Protein AF-A0A3N5MZA4-F1 (afdb_monomer_lite)

Foldseek 3Di:
DVVVVVVVVVVVVVVVVVVPPDPLLPWDKDKDKPPLQDDAFWKKKKKKAKDAQAKKKKFWFQLQPFACDAQRAAWFWDPDDPQKAFADLVDDHPSQCDQDRPNPNDGVVNGHHPQDPVGRRSRGITIGTHHRRRIDMIMTHGHSRHHNDMIMMMMGGPVCRDPMPIDIDMGIDDPPDPDPVVVPPDDDPPPDDDDDDDDD

pLDDT: mean 77.55, std 19.14, range [36.84, 98.25]

Radius of gyration: 26.1 Å; chains: 1; bounding box: 127×41×38 Å

Structure (mmCIF, N/CA/C/O backbone):
data_AF-A0A3N5MZA4-F1
#
_entry.id   AF-A0A3N5MZA4-F1
#
loop_
_atom_site.group_PDB
_atom_site.id
_atom_site.type_symbol
_atom_site.label_atom_id
_atom_site.label_alt_id
_atom_site.label_comp_id
_atom_site.label_asym_id
_atom_site.label_entity_id
_atom_site.label_seq_id
_atom_site.pdbx_PDB_ins_code
_atom_site.Cartn_x
_atom_site.Cartn_y
_atom_site.Cartn_z
_atom_site.occupancy
_atom_site.B_iso_or_equiv
_atom_site.auth_seq_id
_atom_site.auth_comp_id
_atom_site.auth_asym_id
_atom_site.auth_atom_id
_atom_site.pdbx_PDB_model_num
ATOM 1 N N . MET A 1 1 ? -59.920 5.494 -15.890 1.00 53.19 1 MET A N 1
ATOM 2 C CA . MET A 1 1 ? -59.204 4.624 -14.921 1.00 53.19 1 MET A CA 1
ATOM 3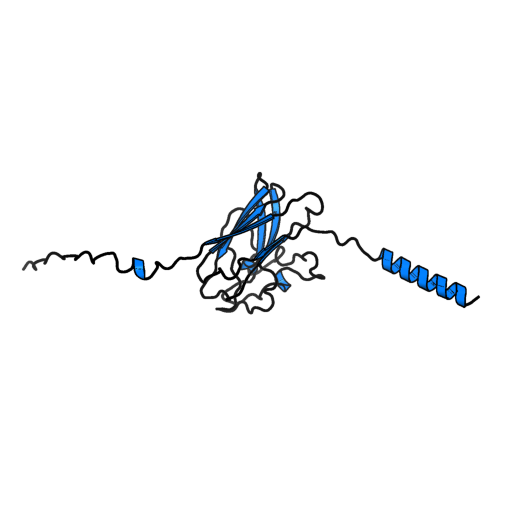 C C . MET A 1 1 ? -57.737 4.325 -15.271 1.00 53.19 1 MET A C 1
ATOM 5 O O . MET A 1 1 ? -56.941 4.270 -14.347 1.00 53.19 1 MET A O 1
ATOM 9 N N . LYS A 1 2 ? -57.322 4.200 -16.548 1.00 56.28 2 LYS A N 1
ATOM 10 C CA . LYS A 1 2 ? -55.927 3.837 -16.918 1.00 56.28 2 LYS A CA 1
ATOM 11 C C . LYS A 1 2 ? -54.830 4.854 -16.528 1.00 56.28 2 LYS A C 1
ATOM 13 O O . LYS A 1 2 ? -53.769 4.446 -16.075 1.00 56.28 2 LYS A O 1
ATOM 18 N N . LYS A 1 3 ? -55.080 6.169 -16.630 1.00 54.97 3 LYS A N 1
ATOM 19 C CA . LYS A 1 3 ? -54.061 7.207 -16.334 1.00 54.97 3 LYS A CA 1
ATOM 20 C C . LYS A 1 3 ? -53.669 7.312 -14.852 1.00 54.97 3 LYS A C 1
ATOM 22 O O . LYS A 1 3 ? -52.540 7.677 -14.556 1.00 54.97 3 LYS A O 1
ATOM 27 N N . ILE A 1 4 ? -54.585 7.008 -13.930 1.00 65.00 4 ILE A N 1
ATOM 28 C CA . ILE A 1 4 ? -54.321 7.069 -12.479 1.00 65.00 4 ILE A CA 1
ATOM 29 C C . ILE A 1 4 ? -53.506 5.847 -12.035 1.00 65.00 4 ILE A C 1
ATOM 31 O O . ILE A 1 4 ? -52.556 5.990 -11.276 1.00 65.00 4 ILE A O 1
ATOM 35 N N . GLN A 1 5 ? -53.815 4.671 -12.590 1.00 63.78 5 GLN A N 1
ATOM 36 C CA . GLN A 1 5 ? -53.072 3.432 -12.343 1.00 63.78 5 GLN A CA 1
ATOM 37 C C . GLN A 1 5 ? -51.622 3.519 -12.848 1.00 63.78 5 GLN A C 1
ATOM 39 O O . GLN A 1 5 ? -50.702 3.135 -12.137 1.00 63.78 5 GLN A O 1
ATOM 44 N N . GLN A 1 6 ? -51.391 4.124 -14.019 1.00 61.19 6 GLN A N 1
ATOM 45 C CA . GLN A 1 6 ? -50.039 4.308 -14.565 1.00 61.19 6 GLN A CA 1
ATOM 46 C C . GLN A 1 6 ? -49.179 5.263 -13.720 1.00 61.19 6 GLN A C 1
ATOM 48 O O . GLN A 1 6 ? -48.000 4.998 -13.507 1.00 61.19 6 GLN A O 1
ATOM 53 N N . LYS A 1 7 ? -49.766 6.343 -13.184 1.00 65.38 7 LYS A N 1
ATOM 54 C CA . LYS A 1 7 ? -49.064 7.250 -12.261 1.00 65.38 7 LYS A CA 1
ATOM 55 C C . LYS A 1 7 ? -48.690 6.554 -10.952 1.00 65.38 7 LYS A C 1
ATOM 57 O O . LYS A 1 7 ? -47.597 6.779 -10.450 1.00 65.38 7 LYS A O 1
ATOM 62 N N . PHE A 1 8 ? -49.566 5.690 -10.440 1.00 69.62 8 PHE A N 1
ATOM 63 C CA . PHE A 1 8 ? -49.298 4.912 -9.230 1.00 69.62 8 PHE A CA 1
ATOM 64 C C . PHE A 1 8 ? -48.156 3.909 -9.435 1.00 69.62 8 PHE A C 1
ATOM 66 O O . PHE A 1 8 ? -47.268 3.820 -8.598 1.00 69.62 8 PHE A O 1
ATOM 73 N N . ILE A 1 9 ? -48.130 3.218 -10.578 1.00 71.19 9 ILE A N 1
ATOM 74 C CA . ILE A 1 9 ? -47.065 2.259 -10.912 1.00 71.19 9 ILE A CA 1
ATOM 75 C C . ILE A 1 9 ? -45.711 2.967 -11.055 1.00 71.19 9 ILE A C 1
ATOM 77 O O . ILE A 1 9 ? -44.721 2.496 -10.505 1.00 71.19 9 ILE A O 1
ATOM 81 N N . VAL A 1 10 ? -45.660 4.123 -11.726 1.00 69.56 10 VAL A N 1
ATOM 82 C CA . VAL A 1 10 ? -44.416 4.905 -11.853 1.00 69.56 10 VAL A CA 1
ATOM 83 C C . VAL A 1 10 ? -43.934 5.410 -10.491 1.00 69.56 10 VAL A C 1
ATOM 85 O O . VAL A 1 10 ? -42.741 5.344 -10.214 1.00 69.56 10 VAL A O 1
ATOM 88 N N . LEU A 1 11 ? -44.842 5.856 -9.616 1.00 69.12 11 LEU A N 1
ATOM 89 C CA . LEU A 1 11 ? -44.486 6.317 -8.271 1.00 69.12 11 LEU A CA 1
ATOM 90 C C . LEU A 1 11 ? -43.946 5.174 -7.394 1.00 69.12 11 LEU A C 1
ATOM 92 O O . LEU A 1 11 ? -42.984 5.370 -6.660 1.00 69.12 11 LEU A O 1
ATOM 96 N N . VAL A 1 12 ? -44.530 3.976 -7.501 1.00 70.75 12 VAL A N 1
ATOM 97 C CA . VAL A 1 12 ? -44.083 2.779 -6.770 1.00 70.75 12 VAL A CA 1
ATOM 98 C C . VAL A 1 12 ? -42.721 2.296 -7.275 1.00 70.75 12 VAL A C 1
ATOM 100 O O . VAL A 1 12 ? -41.866 1.975 -6.458 1.00 70.75 12 VAL A O 1
ATOM 103 N N . ILE A 1 13 ? -42.474 2.312 -8.590 1.00 64.88 13 ILE A N 1
ATOM 104 C CA . ILE A 1 13 ? -41.159 1.975 -9.162 1.00 64.88 13 ILE A CA 1
ATOM 105 C C . ILE A 1 13 ? -40.100 3.000 -8.736 1.00 64.88 13 ILE A C 1
ATOM 107 O O . ILE A 1 13 ? -38.998 2.607 -8.367 1.00 64.88 13 ILE A O 1
ATOM 111 N N . LEU A 1 14 ? -40.431 4.295 -8.726 1.00 55.72 14 LEU A N 1
ATOM 112 C CA . LEU A 1 14 ? -39.513 5.349 -8.286 1.00 55.72 14 LEU A CA 1
ATOM 113 C C . LEU A 1 14 ? -39.199 5.241 -6.784 1.00 55.72 14 LEU A C 1
ATOM 115 O O . LEU A 1 14 ? -38.051 5.401 -6.383 1.00 55.72 14 LEU A O 1
ATOM 119 N N . ALA A 1 15 ? -40.198 4.911 -5.959 1.00 57.53 15 ALA A N 1
ATOM 120 C CA . ALA A 1 15 ? -40.012 4.672 -4.530 1.00 57.53 15 ALA A CA 1
ATOM 121 C C . ALA A 1 15 ? -39.173 3.411 -4.256 1.00 57.53 15 ALA A C 1
ATOM 123 O O . ALA A 1 15 ? -38.296 3.443 -3.399 1.00 57.53 15 ALA A O 1
ATOM 124 N N . LEU A 1 16 ? -39.379 2.328 -5.014 1.00 56.03 16 LEU A N 1
ATOM 125 C CA . LEU A 1 16 ? -38.547 1.118 -4.952 1.00 56.03 16 LEU A CA 1
ATOM 126 C C . LEU A 1 16 ? -37.105 1.377 -5.410 1.00 56.03 16 LEU A C 1
ATOM 128 O O . LEU A 1 16 ? -36.182 0.818 -4.826 1.00 56.03 16 LEU A O 1
ATOM 132 N N . PHE A 1 17 ? -36.896 2.259 -6.391 1.00 53.06 17 PHE A N 1
ATOM 133 C CA . PHE A 1 17 ? -35.558 2.699 -6.797 1.00 53.06 17 PHE A CA 1
ATOM 134 C C . PHE A 1 17 ? -34.866 3.538 -5.712 1.00 53.06 17 PHE A C 1
ATOM 136 O O . PHE A 1 17 ? -33.670 3.371 -5.496 1.00 53.06 17 PHE A O 1
ATOM 143 N N . LEU A 1 18 ? -35.603 4.391 -4.986 1.00 48.09 18 LEU A N 1
ATOM 144 C CA . LEU A 1 18 ? -35.056 5.132 -3.839 1.00 48.09 18 LEU A CA 1
ATOM 145 C C . LEU A 1 18 ? -34.761 4.234 -2.624 1.00 48.09 18 LEU A C 1
ATOM 147 O O . LEU A 1 18 ? -33.845 4.534 -1.866 1.00 48.09 18 LEU A O 1
ATOM 151 N N . LEU A 1 19 ? -35.496 3.133 -2.442 1.00 47.06 19 LEU A N 1
ATOM 152 C CA . LEU A 1 19 ? -35.258 2.144 -1.378 1.00 47.06 19 LEU A CA 1
ATOM 153 C C . LEU A 1 19 ? -34.129 1.146 -1.702 1.00 47.06 19 LEU A C 1
ATOM 155 O O . LEU A 1 19 ? -33.659 0.458 -0.800 1.00 47.06 19 LEU A O 1
ATOM 159 N N . ALA A 1 20 ? -33.672 1.083 -2.957 1.00 43.91 20 ALA A N 1
ATOM 160 C CA . ALA A 1 20 ? -32.508 0.300 -3.383 1.00 43.91 20 ALA A CA 1
ATOM 161 C C . ALA A 1 20 ? -31.185 1.087 -3.319 1.00 43.91 20 ALA A C 1
ATOM 163 O O . ALA A 1 20 ? -30.138 0.553 -3.687 1.00 43.91 20 ALA A O 1
ATOM 164 N N . ALA A 1 21 ? -31.205 2.332 -2.828 1.00 43.00 21 ALA A N 1
ATOM 165 C CA . ALA A 1 21 ? -30.000 3.004 -2.364 1.00 43.00 21 ALA A CA 1
ATOM 166 C C . ALA A 1 21 ? -29.556 2.321 -1.066 1.00 43.00 21 ALA A C 1
ATOM 168 O O . ALA A 1 21 ? -29.874 2.754 0.041 1.00 43.00 21 ALA A O 1
ATOM 169 N N . MET A 1 22 ? -28.875 1.186 -1.220 1.00 40.28 22 MET A N 1
ATOM 170 C CA . MET A 1 22 ? -28.143 0.560 -0.130 1.00 40.28 22 MET A CA 1
ATOM 171 C C . MET A 1 22 ? -27.255 1.639 0.495 1.00 40.28 22 MET A C 1
ATOM 173 O O . MET A 1 22 ? -26.673 2.431 -0.256 1.00 40.28 22 MET A O 1
ATOM 177 N N . PRO A 1 23 ? -27.156 1.729 1.831 1.00 36.84 23 PRO A N 1
ATOM 178 C CA . PRO A 1 23 ? -26.156 2.593 2.422 1.00 36.84 23 PRO A CA 1
ATOM 179 C C . PRO A 1 23 ? -24.804 2.118 1.886 1.00 36.84 23 PRO A C 1
ATOM 181 O O . PRO A 1 23 ? -24.367 1.009 2.187 1.00 36.84 23 PRO A O 1
ATOM 184 N N . VAL A 1 24 ? -24.166 2.931 1.041 1.00 39.12 24 VAL A N 1
ATOM 185 C CA . VAL A 1 24 ? -22.733 2.817 0.788 1.00 39.12 24 VAL A CA 1
ATOM 186 C C . VAL A 1 24 ? -22.111 3.080 2.147 1.00 39.12 24 VAL A C 1
ATOM 188 O O . VAL A 1 24 ? -22.053 4.224 2.596 1.00 39.12 24 VAL A O 1
ATOM 191 N N . SER A 1 25 ? -21.769 2.015 2.869 1.00 38.06 25 SER A N 1
ATOM 192 C CA . SER A 1 25 ? -21.001 2.136 4.097 1.00 38.06 25 SER A CA 1
ATOM 193 C C . SER A 1 25 ? -19.738 2.911 3.745 1.00 38.06 25 SER A C 1
ATOM 195 O O . SER A 1 25 ? -18.930 2.467 2.931 1.00 38.06 25 SER A O 1
ATOM 197 N N . ALA A 1 26 ? -19.595 4.110 4.298 1.00 39.94 26 ALA A N 1
ATOM 198 C CA . ALA A 1 26 ? -18.411 4.922 4.102 1.00 39.94 26 ALA A CA 1
ATOM 199 C C . ALA A 1 26 ? -17.270 4.316 4.933 1.00 39.94 26 ALA A C 1
ATOM 201 O O . ALA A 1 26 ? -16.997 4.753 6.044 1.00 39.94 26 ALA A O 1
ATOM 202 N N . VAL A 1 27 ? -16.606 3.276 4.422 1.00 42.09 27 VAL A N 1
ATOM 203 C CA . VAL A 1 27 ? -15.255 2.929 4.879 1.00 42.09 27 VAL A CA 1
ATOM 204 C C . VAL A 1 27 ? -14.393 4.163 4.666 1.00 42.09 27 VAL A C 1
ATOM 206 O O . VAL A 1 27 ? -14.414 4.759 3.585 1.00 42.09 27 VAL A O 1
ATOM 209 N N . LYS A 1 28 ? -13.665 4.569 5.706 1.00 53.75 28 LYS A N 1
ATOM 210 C CA . LYS A 1 28 ? -12.724 5.675 5.592 1.00 53.75 28 LYS A CA 1
ATOM 211 C C . LYS A 1 28 ? -11.531 5.226 4.764 1.00 53.75 28 LYS A C 1
ATOM 213 O O . LYS A 1 28 ? -10.781 4.341 5.167 1.00 53.75 28 LYS A O 1
ATOM 218 N N . THR A 1 29 ? -11.398 5.875 3.617 1.00 58.53 29 THR A N 1
ATOM 219 C CA . THR A 1 29 ? -10.267 5.771 2.706 1.00 58.53 29 THR A CA 1
ATOM 220 C C . THR A 1 29 ? -9.413 7.022 2.874 1.00 58.53 29 THR A C 1
ATOM 222 O O . THR A 1 29 ? -9.939 8.137 2.871 1.00 58.53 29 THR A O 1
ATOM 225 N N . ALA A 1 30 ? -8.103 6.852 3.005 1.00 62.09 30 ALA A N 1
ATOM 226 C CA . ALA A 1 30 ? -7.147 7.948 2.907 1.00 62.09 30 ALA A CA 1
ATOM 227 C C . ALA A 1 30 ? -6.174 7.659 1.764 1.00 62.09 30 ALA A C 1
ATOM 229 O O . ALA A 1 30 ? -5.653 6.549 1.659 1.00 62.09 30 ALA A O 1
ATOM 230 N N . GLU A 1 31 ? -5.953 8.661 0.915 1.00 63.25 31 GLU A N 1
ATOM 231 C CA . GLU A 1 31 ? -5.029 8.598 -0.213 1.00 63.25 31 GLU A CA 1
ATOM 232 C C . GLU A 1 31 ? -4.083 9.799 -0.166 1.00 63.25 31 GLU A C 1
ATOM 234 O O . GLU A 1 31 ? -4.526 10.947 -0.093 1.00 63.25 31 GLU A O 1
ATOM 239 N N . GLN A 1 32 ? -2.774 9.547 -0.218 1.00 59.84 32 GLN A N 1
ATOM 240 C CA . GLN A 1 32 ? -1.766 10.604 -0.330 1.00 59.84 32 GLN A CA 1
ATOM 241 C C . GLN A 1 32 ? -0.764 10.280 -1.430 1.00 59.84 32 GLN A C 1
ATOM 243 O O . GLN A 1 32 ? -0.260 9.163 -1.499 1.00 59.84 32 GLN A O 1
ATOM 248 N N . SER A 1 33 ? -0.458 11.276 -2.265 1.00 60.03 33 SER A N 1
ATOM 249 C CA . SER A 1 33 ? 0.527 11.171 -3.343 1.00 60.03 33 SER A CA 1
ATOM 250 C C . SER A 1 33 ? 1.942 11.509 -2.873 1.00 60.03 33 SER A C 1
ATOM 252 O O . SER A 1 33 ? 2.151 12.475 -2.142 1.00 60.03 33 SER A O 1
ATOM 254 N N . ALA A 1 34 ? 2.925 10.756 -3.360 1.00 57.16 34 ALA A N 1
ATOM 255 C CA . ALA A 1 34 ? 4.350 11.018 -3.173 1.00 57.16 34 ALA A CA 1
ATOM 256 C C . ALA A 1 34 ? 4.910 12.124 -4.101 1.00 57.16 34 ALA A C 1
ATOM 258 O O . ALA A 1 34 ? 6.101 12.457 -4.040 1.00 57.16 34 ALA A O 1
ATOM 259 N N . GLY A 1 35 ? 4.062 12.714 -4.956 1.00 54.88 35 GLY A N 1
ATOM 260 C CA . GLY A 1 35 ? 4.428 13.776 -5.898 1.00 54.88 35 GLY A CA 1
ATOM 261 C C . GLY A 1 35 ? 5.495 13.362 -6.923 1.00 54.88 35 GLY A C 1
ATOM 262 O O . GLY A 1 35 ? 5.871 12.196 -7.026 1.00 54.88 35 GLY A O 1
ATOM 263 N N . ASP A 1 36 ? 6.035 14.339 -7.657 1.00 53.44 36 ASP A N 1
ATOM 264 C CA . ASP A 1 36 ? 7.115 14.143 -8.649 1.00 53.44 36 ASP A CA 1
ATOM 265 C C . ASP A 1 36 ? 8.499 13.889 -8.012 1.00 53.44 36 ASP A C 1
ATOM 267 O O . ASP A 1 36 ? 9.520 13.816 -8.696 1.00 53.44 36 ASP A O 1
ATOM 271 N N . SER A 1 37 ? 8.557 13.770 -6.682 1.00 53.25 37 SER A N 1
ATOM 272 C CA . SER A 1 37 ? 9.802 13.686 -5.909 1.00 53.25 37 SER A CA 1
ATOM 273 C C . SER A 1 37 ? 10.374 12.268 -5.781 1.00 53.25 37 SER A C 1
ATOM 275 O O . SER A 1 37 ? 11.492 12.092 -5.284 1.00 53.25 37 SER A O 1
ATOM 277 N N . LEU A 1 38 ? 9.647 11.245 -6.247 1.00 60.00 38 LEU A N 1
ATOM 278 C CA . LEU A 1 38 ? 10.122 9.863 -6.234 1.00 60.00 38 LEU A CA 1
ATOM 279 C C . LEU A 1 38 ? 11.191 9.641 -7.305 1.00 60.00 38 LEU A C 1
ATOM 281 O O . LEU A 1 38 ? 10.934 9.297 -8.457 1.00 60.00 38 LEU A O 1
ATOM 285 N N . THR A 1 39 ? 12.438 9.812 -6.890 1.00 64.06 39 THR A N 1
ATOM 286 C CA . THR A 1 39 ? 13.613 9.424 -7.669 1.00 64.06 39 THR A CA 1
ATOM 287 C C . THR A 1 39 ? 13.882 7.928 -7.504 1.00 64.06 39 THR A C 1
ATOM 289 O O . THR A 1 39 ? 13.814 7.398 -6.398 1.00 64.06 39 THR A O 1
ATOM 292 N N . ARG A 1 40 ? 14.211 7.227 -8.597 1.00 75.12 40 ARG A N 1
ATOM 293 C CA . ARG A 1 40 ? 14.588 5.801 -8.556 1.00 75.12 40 ARG A CA 1
ATOM 294 C C . ARG A 1 40 ? 15.702 5.559 -7.535 1.00 75.12 40 ARG A C 1
ATOM 296 O O . ARG A 1 40 ? 16.708 6.264 -7.540 1.00 75.12 40 ARG A O 1
ATOM 303 N N . GLY A 1 41 ? 15.550 4.532 -6.700 1.00 67.75 41 GLY A N 1
ATOM 304 C CA . GLY A 1 41 ? 16.520 4.204 -5.648 1.00 67.75 41 GLY A CA 1
ATOM 305 C C . GLY A 1 41 ? 16.334 4.994 -4.347 1.00 67.75 41 GLY A C 1
ATOM 306 O O . GLY A 1 41 ? 17.164 4.868 -3.438 1.00 67.75 41 GLY A O 1
ATOM 307 N N . SER A 1 42 ? 15.273 5.796 -4.252 1.00 78.31 42 SER A N 1
ATOM 308 C CA . SER A 1 42 ? 14.820 6.436 -3.018 1.00 78.31 42 SER A CA 1
ATOM 309 C C . SER A 1 42 ? 13.873 5.534 -2.233 1.00 78.31 42 SER A C 1
ATOM 311 O O . SER A 1 42 ? 13.388 4.512 -2.728 1.00 78.31 42 SER A O 1
ATOM 313 N N . ARG A 1 43 ? 13.602 5.937 -0.996 1.00 84.56 43 ARG A N 1
ATOM 314 C CA . ARG A 1 43 ? 12.602 5.317 -0.127 1.00 84.56 43 ARG A CA 1
ATOM 315 C C . ARG A 1 43 ? 11.628 6.374 0.361 1.00 84.56 43 ARG A C 1
ATOM 317 O O . ARG A 1 43 ? 11.985 7.551 0.436 1.00 84.56 43 ARG A O 1
ATOM 324 N N . PHE A 1 44 ? 10.433 5.960 0.729 1.00 83.00 44 PHE A N 1
ATOM 325 C CA . PHE A 1 44 ? 9.498 6.816 1.441 1.00 83.00 44 PHE A CA 1
ATOM 326 C C . PHE A 1 44 ? 8.785 6.010 2.513 1.00 83.00 44 PHE A C 1
ATOM 328 O O . PHE A 1 44 ? 8.711 4.786 2.431 1.00 83.00 44 PHE A O 1
ATOM 335 N N . THR A 1 45 ? 8.293 6.692 3.533 1.00 87.81 45 THR A N 1
ATOM 336 C CA . THR A 1 45 ? 7.507 6.072 4.595 1.00 87.81 45 THR A CA 1
ATOM 337 C C . THR A 1 45 ? 6.102 6.628 4.582 1.00 87.81 45 THR A C 1
ATOM 339 O O . THR A 1 45 ? 5.906 7.817 4.338 1.00 87.81 45 THR A O 1
ATOM 342 N N . VAL A 1 46 ? 5.146 5.763 4.881 1.00 88.06 46 VAL A N 1
ATOM 343 C CA . VAL A 1 46 ? 3.752 6.112 5.110 1.00 88.06 46 VAL A CA 1
ATOM 344 C C . VAL A 1 46 ? 3.432 5.859 6.567 1.00 88.06 46 VAL A C 1
ATOM 346 O O . VAL A 1 46 ? 3.517 4.721 7.025 1.00 88.06 46 VAL A O 1
ATOM 349 N N . THR A 1 47 ? 3.056 6.906 7.292 1.00 89.94 47 THR A N 1
ATOM 350 C CA . THR A 1 47 ? 2.535 6.777 8.651 1.00 89.94 47 THR A CA 1
ATOM 351 C C . THR A 1 47 ? 1.018 6.745 8.596 1.00 89.94 47 THR A C 1
ATOM 353 O O . THR A 1 47 ? 0.380 7.710 8.182 1.00 89.94 47 THR A O 1
ATOM 356 N N . ILE A 1 48 ? 0.454 5.620 9.016 1.00 90.50 48 ILE A N 1
ATOM 357 C CA . ILE A 1 48 ? -0.976 5.429 9.216 1.00 90.50 48 ILE A CA 1
ATOM 358 C C . ILE A 1 48 ? -1.285 5.846 10.646 1.00 90.50 48 ILE A C 1
ATOM 360 O O . ILE A 1 48 ? -0.708 5.291 11.580 1.00 90.50 48 ILE A O 1
ATOM 364 N N . THR A 1 49 ? -2.204 6.792 10.812 1.00 89.31 49 THR A N 1
ATOM 365 C CA . THR A 1 49 ? -2.806 7.118 12.109 1.00 89.31 49 THR A CA 1
ATOM 366 C C . THR A 1 49 ? -4.280 6.758 12.057 1.00 89.31 49 THR A C 1
ATOM 368 O O . THR A 1 49 ? -4.987 7.235 11.175 1.00 89.31 49 THR A O 1
ATOM 371 N N . GLY A 1 50 ? -4.732 5.925 12.988 1.00 89.38 50 GLY A N 1
ATOM 372 C CA . GLY A 1 50 ? -6.126 5.530 13.132 1.00 89.38 50 GLY A CA 1
ATOM 373 C C . GLY A 1 50 ? -6.427 4.963 14.522 1.00 89.38 50 GLY A C 1
ATOM 374 O O . GLY A 1 50 ? -5.820 5.367 15.517 1.00 89.38 50 GLY A O 1
ATOM 375 N N . LEU A 1 51 ? -7.355 4.011 14.615 1.00 90.19 51 LEU A N 1
ATOM 376 C CA . LEU A 1 51 ? -7.667 3.303 15.855 1.00 90.19 51 LEU A CA 1
ATOM 377 C C . LEU A 1 51 ? -6.453 2.508 16.366 1.00 90.19 51 LEU A C 1
ATOM 379 O O . LEU A 1 51 ? -5.753 1.879 15.570 1.00 90.19 51 LEU A O 1
ATOM 383 N N . PRO A 1 52 ? -6.202 2.476 17.687 1.00 91.94 52 PRO A N 1
ATOM 384 C CA . PRO A 1 52 ? -5.206 1.594 18.291 1.00 91.94 52 PRO A CA 1
ATOM 385 C C . PRO A 1 52 ? -5.440 0.113 17.987 1.00 91.94 52 PRO A C 1
ATOM 387 O O . PRO A 1 52 ? -6.584 -0.342 17.966 1.00 91.94 52 PRO A O 1
ATOM 390 N N . ASN A 1 53 ? -4.350 -0.646 17.826 1.00 92.38 53 ASN A N 1
ATOM 391 C CA . ASN A 1 53 ? -4.367 -2.109 17.678 1.00 92.38 53 ASN A CA 1
ATOM 392 C C . ASN A 1 53 ? -5.342 -2.615 16.600 1.00 92.38 53 ASN A C 1
ATOM 394 O O . ASN A 1 53 ? -6.001 -3.638 16.780 1.00 92.38 53 ASN A O 1
ATOM 398 N N . SER A 1 54 ? -5.461 -1.871 15.502 1.00 92.44 54 SER A N 1
ATOM 399 C CA . SER A 1 54 ? -6.432 -2.113 14.437 1.00 92.44 54 SER A CA 1
ATOM 400 C C . SER A 1 54 ? -5.725 -2.379 13.114 1.00 92.44 54 SER A C 1
ATOM 402 O O . SER A 1 54 ? -4.641 -1.850 12.862 1.00 92.44 54 SER A O 1
ATOM 404 N N . SER A 1 55 ? -6.328 -3.220 12.276 1.00 94.06 55 SER A N 1
ATOM 405 C CA . SER A 1 55 ? -5.751 -3.621 10.993 1.00 94.06 55 SER A CA 1
ATOM 406 C C . SER A 1 55 ? -6.274 -2.765 9.840 1.00 94.06 55 SER A C 1
ATOM 408 O O . SER A 1 55 ? -7.469 -2.492 9.747 1.00 94.06 55 SER A O 1
ATOM 410 N N . TYR A 1 56 ? -5.365 -2.387 8.946 1.00 94.75 56 TYR A N 1
ATOM 411 C CA . TYR A 1 56 ? -5.607 -1.545 7.783 1.00 94.75 56 TYR A CA 1
ATOM 412 C C . TYR A 1 56 ? -5.058 -2.228 6.535 1.00 94.75 56 TYR A C 1
ATOM 414 O O . TYR A 1 56 ? -3.903 -2.656 6.516 1.00 94.75 56 TYR A O 1
ATOM 422 N N . PHE A 1 57 ? -5.869 -2.312 5.488 1.00 96.69 57 PHE A N 1
ATOM 423 C CA . PHE A 1 57 ? -5.403 -2.684 4.158 1.00 96.69 57 PHE A CA 1
ATOM 424 C C . PHE A 1 57 ? -4.678 -1.491 3.552 1.00 96.69 57 PHE A C 1
ATOM 426 O O . PHE A 1 57 ? -5.206 -0.381 3.582 1.00 96.69 57 PHE A O 1
ATOM 433 N N . LEU A 1 58 ? -3.483 -1.712 3.014 1.00 96.38 58 LEU A N 1
ATOM 434 C CA . LEU A 1 58 ? -2.668 -0.679 2.387 1.00 96.38 58 LEU A CA 1
ATOM 435 C C . LEU A 1 58 ? -2.131 -1.177 1.044 1.00 96.38 58 LEU A C 1
ATOM 437 O O . LEU A 1 58 ? -1.633 -2.297 0.966 1.00 96.38 58 LEU A O 1
ATOM 441 N N . TRP A 1 59 ? -2.225 -0.351 -0.000 1.00 97.12 59 TRP A N 1
ATOM 442 C CA . TRP A 1 59 ? -1.692 -0.650 -1.335 1.00 97.12 59 TRP A CA 1
ATOM 443 C C . TRP A 1 59 ? -1.391 0.622 -2.139 1.00 97.12 59 TRP A C 1
ATOM 445 O O . TRP A 1 59 ? -1.710 1.734 -1.712 1.00 97.12 59 TRP A O 1
ATOM 455 N N . ILE A 1 60 ? -0.759 0.452 -3.303 1.00 93.00 60 ILE A N 1
ATOM 456 C CA . ILE A 1 60 ? -0.568 1.511 -4.305 1.00 93.00 60 ILE A CA 1
ATOM 457 C C . ILE A 1 60 ? -1.707 1.411 -5.342 1.00 93.00 60 ILE A C 1
ATOM 459 O O . ILE A 1 60 ? -1.638 0.529 -6.203 1.00 93.00 60 ILE A O 1
ATOM 463 N N . PRO A 1 61 ? -2.761 2.245 -5.267 1.00 92.19 61 PRO A N 1
ATOM 464 C CA . PRO A 1 61 ? -3.924 2.132 -6.148 1.00 92.19 61 PRO A CA 1
ATOM 465 C C . PRO A 1 61 ? -3.622 2.601 -7.575 1.00 92.19 61 PRO A C 1
ATOM 467 O O . PRO A 1 61 ? -2.584 3.221 -7.825 1.00 92.19 61 PRO A O 1
ATOM 470 N N . ASP A 1 62 ? -4.546 2.337 -8.501 1.00 93.06 62 ASP A N 1
ATOM 471 C CA . ASP A 1 62 ? -4.512 2.807 -9.892 1.00 93.06 62 ASP A CA 1
ATOM 472 C C . ASP A 1 62 ? -3.255 2.363 -10.667 1.00 93.06 62 ASP A C 1
ATOM 474 O O . ASP A 1 62 ? -2.790 3.019 -11.610 1.00 93.06 62 ASP A O 1
ATOM 478 N N . THR A 1 63 ? -2.679 1.221 -10.283 1.00 95.06 63 THR A N 1
ATOM 479 C CA . THR A 1 63 ? -1.465 0.669 -10.904 1.00 95.06 63 THR A CA 1
ATOM 480 C C . THR A 1 63 ? -1.721 -0.574 -11.747 1.00 95.06 63 THR A C 1
ATOM 482 O O . THR A 1 63 ? -0.794 -1.072 -12.377 1.00 95.06 63 THR A O 1
ATOM 485 N N . SER A 1 64 ? -2.975 -1.009 -11.879 1.00 96.19 64 SER A N 1
ATOM 486 C CA . SER A 1 64 ? -3.409 -2.129 -12.735 1.00 96.19 64 SER A CA 1
ATOM 487 C C . SER A 1 64 ? -2.976 -2.027 -14.203 1.00 96.19 64 SER A C 1
ATOM 489 O O . SER A 1 64 ? -2.794 -3.037 -14.878 1.00 96.19 64 SER A O 1
ATOM 491 N N . THR A 1 65 ? -2.779 -0.809 -14.712 1.00 95.56 65 THR A N 1
ATOM 492 C CA . THR A 1 65 ? -2.265 -0.567 -16.075 1.00 95.56 65 THR A CA 1
ATOM 493 C C . THR A 1 65 ? -0.764 -0.808 -16.244 1.00 95.56 65 THR A C 1
ATOM 495 O O . THR A 1 65 ? -0.282 -0.813 -17.377 1.00 95.56 65 THR A O 1
ATOM 498 N N . MET A 1 66 ? -0.013 -0.963 -15.151 1.00 95.12 66 MET A N 1
ATOM 499 C CA . MET A 1 66 ? 1.418 -1.251 -15.204 1.00 95.12 66 MET A CA 1
ATOM 500 C C . MET A 1 66 ? 1.640 -2.760 -15.324 1.00 95.12 66 MET A C 1
ATOM 502 O O . MET A 1 66 ? 0.859 -3.572 -14.832 1.00 95.12 66 MET A O 1
ATOM 506 N N . SER A 1 67 ? 2.724 -3.142 -15.985 1.00 95.50 67 SER A N 1
ATOM 507 C CA . SER A 1 67 ? 3.015 -4.542 -16.303 1.00 95.50 67 SER A CA 1
ATOM 508 C C . SER A 1 67 ? 3.627 -5.337 -15.148 1.00 95.50 67 SER A C 1
ATOM 510 O O . SER A 1 67 ? 3.540 -6.561 -15.156 1.00 95.50 67 SER A O 1
ATOM 512 N N . GLY A 1 68 ? 4.268 -4.676 -14.176 1.00 93.06 68 GLY A N 1
ATOM 513 C CA . GLY A 1 68 ? 5.063 -5.350 -13.139 1.00 93.06 68 GLY A CA 1
ATOM 514 C C . GLY A 1 68 ? 6.450 -5.804 -13.626 1.00 93.06 68 GLY A C 1
ATOM 515 O O . GLY A 1 68 ? 7.238 -6.358 -12.853 1.00 93.06 68 GLY A O 1
ATOM 516 N N . GLU A 1 69 ? 6.784 -5.542 -14.890 1.00 94.12 69 GLU A N 1
ATOM 517 C CA . GLU A 1 69 ? 8.082 -5.835 -15.500 1.00 94.12 69 GLU A CA 1
ATOM 518 C C . GLU A 1 69 ? 9.132 -4.764 -15.148 1.00 94.12 69 GLU A C 1
ATOM 520 O O . GLU A 1 69 ? 8.789 -3.641 -14.755 1.00 94.12 69 GLU A O 1
ATOM 525 N N . PRO A 1 70 ? 10.439 -5.051 -15.298 1.00 90.69 70 PRO A N 1
ATOM 526 C CA . PRO A 1 70 ? 11.487 -4.071 -15.052 1.00 90.69 70 PRO A CA 1
ATOM 527 C C . PRO A 1 70 ? 11.239 -2.724 -15.753 1.00 90.69 70 PRO A C 1
ATOM 529 O O . PRO A 1 70 ? 11.077 -2.651 -16.968 1.00 90.69 70 PRO A O 1
ATOM 532 N N . ARG A 1 71 ? 11.314 -1.641 -14.970 1.00 88.69 71 ARG A N 1
ATOM 533 C CA . ARG A 1 71 ? 11.056 -0.222 -15.323 1.00 88.69 71 ARG A CA 1
ATOM 534 C C . ARG A 1 71 ? 9.586 0.180 -15.382 1.00 88.69 71 ARG A C 1
ATOM 536 O O . ARG A 1 71 ? 9.323 1.359 -15.617 1.00 88.69 71 ARG A O 1
ATOM 543 N N . ASP A 1 72 ? 8.680 -0.748 -15.111 1.00 93.06 72 ASP A N 1
ATOM 544 C CA . ASP A 1 72 ? 7.237 -0.536 -15.070 1.00 93.06 72 ASP A CA 1
ATOM 545 C C . ASP A 1 72 ? 6.609 -1.232 -13.845 1.00 93.06 72 ASP A C 1
ATOM 547 O O . ASP A 1 72 ? 5.559 -1.868 -13.910 1.00 93.06 72 ASP A O 1
ATOM 551 N N . GLN A 1 73 ? 7.290 -1.104 -12.700 1.00 93.88 73 GLN A N 1
ATOM 552 C CA . GLN A 1 73 ? 6.810 -1.531 -11.382 1.00 93.88 73 GLN A CA 1
ATOM 553 C C . GLN A 1 73 ? 6.422 -0.316 -10.527 1.00 93.88 73 GLN A C 1
ATOM 555 O O . GLN A 1 73 ? 7.102 0.716 -10.598 1.00 93.88 73 GLN A O 1
ATOM 560 N N . PRO A 1 74 ? 5.386 -0.407 -9.683 1.00 93.31 74 PRO A N 1
ATOM 561 C CA . PRO A 1 74 ? 5.165 0.563 -8.621 1.00 93.31 74 PRO A CA 1
ATOM 562 C C . PRO A 1 74 ? 6.237 0.424 -7.523 1.00 93.31 74 PRO A C 1
ATOM 564 O O . PRO A 1 74 ? 7.040 -0.519 -7.540 1.00 93.31 74 PRO A O 1
ATOM 567 N N . PRO A 1 75 ? 6.310 1.370 -6.568 1.00 93.00 75 PRO A N 1
ATOM 568 C CA . PRO A 1 75 ? 7.102 1.189 -5.359 1.00 93.00 75 PRO A CA 1
ATOM 569 C C . PRO A 1 75 ? 6.701 -0.093 -4.622 1.00 93.00 75 PRO A C 1
ATOM 571 O O . PRO A 1 75 ? 5.523 -0.438 -4.558 1.00 93.00 75 PRO A O 1
ATOM 574 N N . VAL A 1 76 ? 7.682 -0.788 -4.053 1.00 94.50 76 VAL A N 1
ATOM 575 C CA . VAL A 1 76 ? 7.462 -2.039 -3.314 1.00 94.50 76 VAL A CA 1
ATOM 576 C C . VAL A 1 76 ? 7.502 -1.781 -1.820 1.00 94.50 76 VAL A C 1
ATOM 578 O O . VAL A 1 76 ? 8.299 -0.969 -1.353 1.00 94.50 76 VAL A O 1
ATOM 581 N N . ILE A 1 77 ? 6.695 -2.504 -1.054 1.00 95.38 77 ILE A N 1
ATOM 582 C CA . ILE A 1 77 ? 6.789 -2.504 0.406 1.00 95.38 77 ILE A CA 1
ATOM 583 C C . ILE A 1 77 ? 8.149 -3.099 0.799 1.00 95.38 77 ILE A C 1
ATOM 585 O O . ILE A 1 77 ? 8.608 -4.083 0.209 1.00 95.38 77 ILE A O 1
ATOM 589 N N . ALA A 1 78 ? 8.847 -2.486 1.757 1.00 93.19 78 ALA A N 1
ATOM 590 C CA . ALA A 1 78 ? 10.091 -3.045 2.281 1.00 93.19 78 ALA A CA 1
ATOM 591 C C . ALA A 1 78 ? 9.798 -4.351 3.047 1.00 93.19 78 ALA A C 1
ATOM 593 O O . ALA A 1 78 ? 8.799 -4.458 3.754 1.00 93.19 78 ALA A O 1
ATOM 594 N N . GLY A 1 79 ? 10.646 -5.370 2.893 1.00 88.56 79 GLY A N 1
ATOM 595 C CA . GLY A 1 79 ? 10.432 -6.662 3.557 1.00 88.56 79 GLY A CA 1
ATOM 596 C C . GLY A 1 79 ? 10.682 -6.612 5.068 1.00 88.56 79 GLY A C 1
ATOM 597 O O . GLY A 1 79 ? 11.444 -5.776 5.550 1.00 88.56 79 GLY A O 1
ATOM 598 N N . SER A 1 80 ? 10.085 -7.559 5.798 1.00 86.19 80 SER A N 1
ATOM 599 C CA . SER A 1 80 ? 10.369 -7.836 7.219 1.00 86.19 80 SER A CA 1
ATOM 600 C C . SER A 1 80 ? 10.163 -6.650 8.169 1.00 86.19 80 SER A C 1
ATOM 602 O O . SER A 1 80 ? 10.952 -6.433 9.091 1.00 86.19 80 SER A O 1
ATOM 604 N N . GLN A 1 81 ? 9.100 -5.878 7.954 1.00 91.88 81 GLN A N 1
ATOM 605 C CA . GLN A 1 81 ? 8.745 -4.751 8.811 1.00 91.88 81 GLN A CA 1
ATOM 606 C C . GLN A 1 81 ? 7.802 -5.171 9.949 1.00 91.88 81 GLN A C 1
ATOM 608 O O . GLN A 1 81 ? 7.029 -6.121 9.834 1.00 91.88 81 GLN A O 1
ATOM 613 N N . VAL A 1 82 ? 7.860 -4.453 11.070 1.00 90.19 82 VAL A N 1
ATOM 614 C CA . VAL A 1 82 ? 7.031 -4.740 12.249 1.00 90.19 82 VAL A CA 1
ATOM 615 C C . VAL A 1 82 ? 5.568 -4.401 11.964 1.00 90.19 82 VAL A C 1
ATOM 617 O O . VAL A 1 82 ? 5.268 -3.317 11.476 1.00 90.19 82 VAL A O 1
ATOM 620 N N . ASN A 1 83 ? 4.659 -5.309 12.331 1.00 93.50 83 ASN A N 1
ATOM 621 C CA . ASN A 1 83 ? 3.205 -5.166 12.178 1.00 93.50 83 ASN A CA 1
ATOM 622 C C . ASN A 1 83 ? 2.708 -5.030 10.730 1.00 93.50 83 ASN A C 1
ATOM 624 O O . ASN A 1 83 ? 1.595 -4.551 10.510 1.00 93.50 83 ASN A O 1
ATOM 628 N N . ILE A 1 84 ? 3.510 -5.455 9.756 1.00 96.88 84 ILE A N 1
ATOM 629 C CA . ILE A 1 84 ? 3.165 -5.436 8.335 1.00 96.88 84 ILE A CA 1
ATOM 630 C C . ILE A 1 84 ? 3.194 -6.872 7.834 1.00 96.88 84 ILE A C 1
ATOM 632 O O . ILE A 1 84 ? 4.202 -7.566 7.963 1.00 96.88 84 ILE A O 1
ATOM 636 N N . VAL A 1 85 ? 2.065 -7.321 7.297 1.00 96.75 85 VAL A N 1
ATOM 637 C CA . VAL A 1 85 ? 1.882 -8.677 6.779 1.00 96.75 85 VAL A CA 1
ATOM 638 C C . VAL A 1 85 ? 1.563 -8.592 5.293 1.00 96.75 85 VAL A C 1
ATOM 640 O O . VAL A 1 85 ? 0.625 -7.906 4.898 1.00 96.75 85 VAL A O 1
ATOM 643 N N . GLU A 1 86 ? 2.341 -9.295 4.479 1.00 96.06 86 GLU A N 1
ATOM 644 C CA . GLU A 1 86 ? 2.110 -9.480 3.044 1.00 96.06 86 GLU A CA 1
ATOM 645 C C . GLU A 1 86 ? 1.565 -10.901 2.813 1.00 96.06 86 GLU A C 1
ATOM 647 O O . GLU A 1 86 ? 1.880 -11.821 3.575 1.00 96.06 86 GLU A O 1
ATOM 652 N N . ASP A 1 87 ? 0.763 -11.103 1.765 1.00 97.50 87 ASP A N 1
ATOM 653 C CA . ASP A 1 87 ? 0.365 -12.461 1.379 1.00 97.50 87 ASP A CA 1
ATOM 654 C C . ASP A 1 87 ? 1.577 -13.249 0.829 1.00 97.50 87 ASP A C 1
ATOM 656 O O . ASP A 1 87 ? 2.470 -12.662 0.200 1.00 97.50 87 ASP A O 1
ATOM 660 N N . PRO A 1 88 ? 1.608 -14.586 0.981 1.00 95.44 88 PRO A N 1
ATOM 661 C CA . PRO A 1 88 ? 2.607 -15.418 0.318 1.00 95.44 88 PRO A CA 1
ATOM 662 C C . PRO A 1 88 ? 2.483 -15.320 -1.217 1.00 95.44 88 PRO A C 1
ATOM 664 O O . PRO A 1 88 ? 1.360 -15.293 -1.736 1.00 95.44 88 PRO A O 1
ATOM 667 N N . PRO A 1 89 ? 3.600 -15.314 -1.973 1.00 93.62 89 PRO A N 1
ATOM 668 C CA . PRO A 1 89 ? 3.574 -15.249 -3.439 1.00 93.62 89 PRO A CA 1
ATOM 669 C C . PRO A 1 89 ? 2.686 -16.323 -4.086 1.00 93.62 89 PRO A C 1
ATOM 671 O O . PRO A 1 89 ? 1.920 -16.033 -5.003 1.00 93.62 89 PRO A O 1
ATOM 674 N N . GLU A 1 90 ? 2.750 -17.546 -3.567 1.00 94.00 90 GLU A N 1
ATOM 675 C CA . GLU A 1 90 ? 2.027 -18.734 -4.029 1.00 94.00 90 GLU A CA 1
ATOM 676 C C . GLU A 1 90 ? 0.579 -18.850 -3.521 1.00 94.00 90 GLU A C 1
ATOM 678 O O . GLU A 1 90 ? -0.160 -19.734 -3.957 1.00 94.00 90 GLU A O 1
ATOM 683 N N . GLY A 1 91 ? 0.151 -17.948 -2.637 1.00 93.69 91 GLY A N 1
ATOM 684 C CA . GLY A 1 91 ? -1.179 -17.949 -2.039 1.00 93.69 91 GLY A CA 1
ATOM 685 C C . GLY A 1 91 ? -1.305 -18.831 -0.785 1.00 93.69 91 GLY A C 1
ATOM 686 O O . GLY A 1 91 ? -0.371 -19.543 -0.415 1.00 93.69 91 GLY A O 1
ATOM 687 N N . PRO A 1 92 ? -2.457 -18.784 -0.088 1.00 96.38 92 PRO A N 1
ATOM 688 C CA . PRO A 1 92 ? -3.658 -18.004 -0.413 1.00 96.38 92 PRO A CA 1
ATOM 689 C C . PRO A 1 92 ? -3.443 -16.485 -0.294 1.00 96.38 92 PRO A C 1
ATOM 691 O O . PRO A 1 92 ? -2.539 -16.051 0.413 1.00 96.38 92 PRO A O 1
ATOM 694 N N . TRP A 1 93 ? -4.287 -15.689 -0.967 1.00 97.38 93 TRP A N 1
ATOM 695 C CA . TRP A 1 93 ? -4.179 -14.218 -1.003 1.00 97.38 93 TRP A CA 1
ATOM 696 C C . TRP A 1 93 ? -5.352 -13.491 -0.317 1.00 97.38 93 TRP A C 1
ATOM 698 O O . TRP A 1 93 ? -6.095 -12.762 -0.984 1.00 97.38 93 TRP A O 1
ATOM 708 N N . PRO A 1 94 ? -5.610 -13.717 0.984 1.00 97.44 94 PRO A N 1
ATOM 709 C CA . PRO A 1 94 ? -6.727 -13.080 1.676 1.00 97.44 94 PRO A CA 1
ATOM 710 C C . PRO A 1 94 ? -6.628 -11.550 1.692 1.00 97.44 94 PRO A C 1
ATOM 712 O O . PRO A 1 94 ? -7.660 -10.893 1.582 1.00 97.44 94 PRO A O 1
ATOM 715 N N . ILE A 1 95 ? -5.422 -10.978 1.788 1.00 97.94 95 ILE A N 1
ATOM 716 C CA . ILE A 1 95 ? -5.248 -9.520 1.802 1.00 97.94 95 ILE A CA 1
ATOM 717 C C . ILE A 1 95 ? -5.518 -8.960 0.405 1.00 97.94 95 ILE A C 1
ATOM 719 O O . ILE A 1 95 ? -6.311 -8.038 0.244 1.00 97.94 95 ILE A O 1
ATOM 723 N N . GLY A 1 96 ? -4.926 -9.571 -0.621 1.00 97.62 96 GLY A N 1
ATOM 724 C CA . GLY A 1 96 ? -5.113 -9.149 -2.005 1.00 97.62 96 GLY A CA 1
ATOM 725 C C . GLY A 1 96 ? -6.546 -9.321 -2.526 1.00 97.62 96 GLY A C 1
ATOM 726 O O . GLY A 1 96 ? -6.944 -8.626 -3.457 1.00 97.62 96 GLY A O 1
ATOM 727 N N . SER A 1 97 ? -7.327 -10.222 -1.924 1.00 97.88 97 SER A N 1
ATOM 728 C CA . SER A 1 97 ? -8.733 -10.470 -2.282 1.00 97.88 97 SER A CA 1
ATOM 729 C C . SER A 1 97 ? -9.716 -9.496 -1.620 1.00 97.88 97 SER A C 1
ATOM 731 O O . SER A 1 97 ? -10.923 -9.614 -1.834 1.00 97.88 97 SER A O 1
ATOM 733 N N . TYR A 1 98 ? -9.236 -8.552 -0.804 1.00 97.06 98 TYR A N 1
ATOM 734 C CA . TYR A 1 98 ? -10.083 -7.526 -0.203 1.00 97.06 98 TYR A CA 1
ATOM 735 C C . TYR A 1 98 ? -10.727 -6.658 -1.289 1.00 97.06 98 TYR A C 1
ATOM 737 O O . TYR A 1 98 ? -10.028 -6.053 -2.104 1.00 97.06 98 TYR A O 1
ATOM 745 N N . GLN A 1 99 ? -12.062 -6.607 -1.287 1.00 96.25 99 GLN A N 1
ATOM 746 C CA . GLN A 1 99 ? -12.841 -5.701 -2.125 1.00 96.25 99 GLN A CA 1
ATOM 747 C C . GLN A 1 99 ? -12.870 -4.325 -1.473 1.00 96.25 99 GLN A C 1
ATOM 749 O O . GLN A 1 99 ? -13.488 -4.146 -0.422 1.00 96.25 99 GLN A O 1
ATOM 754 N N . TYR A 1 100 ? -12.182 -3.370 -2.088 1.00 91.88 100 TYR A N 1
ATOM 755 C CA . TYR A 1 100 ? -12.041 -2.036 -1.525 1.00 91.88 100 TYR A CA 1
ATOM 756 C C . TYR A 1 100 ? -13.282 -1.182 -1.755 1.00 91.88 100 TYR A C 1
ATOM 758 O O . TYR A 1 100 ? -14.074 -1.384 -2.687 1.00 91.88 100 TYR A O 1
ATOM 766 N N . ASN A 1 101 ? -13.460 -0.198 -0.881 1.00 88.94 101 ASN A N 1
ATOM 767 C CA . ASN A 1 101 ? -14.644 0.629 -0.914 1.00 88.94 101 ASN A CA 1
ATOM 768 C C . ASN A 1 101 ? -14.663 1.523 -2.160 1.00 88.94 101 ASN A C 1
ATOM 770 O O . ASN A 1 101 ? -13.637 2.026 -2.617 1.00 88.94 101 ASN A O 1
ATOM 774 N N . ASN A 1 102 ? -15.852 1.714 -2.734 1.00 85.38 102 ASN A N 1
ATOM 775 C CA . ASN A 1 102 ? -16.049 2.363 -4.037 1.00 85.38 102 ASN A CA 1
ATOM 776 C C . ASN A 1 102 ? -15.331 1.683 -5.226 1.00 85.38 102 ASN A C 1
ATOM 778 O O . ASN A 1 102 ? -15.312 2.247 -6.317 1.00 85.38 102 ASN A O 1
ATOM 782 N N . GLY A 1 103 ? -14.808 0.462 -5.063 1.00 86.25 103 GLY A N 1
ATOM 783 C CA . GLY A 1 103 ? -14.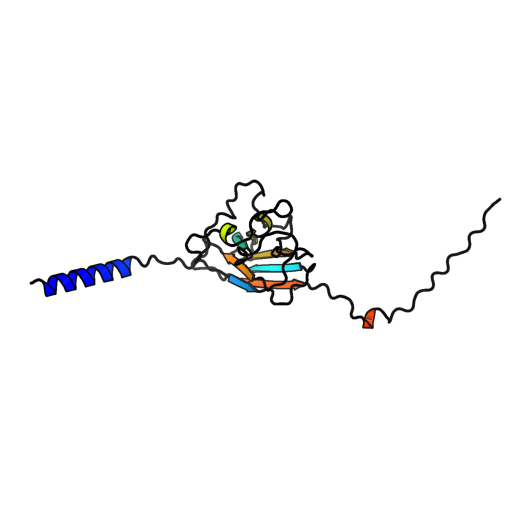164 -0.306 -6.134 1.00 86.25 103 GLY A CA 1
ATOM 784 C C . GLY A 1 103 ? -15.116 -1.031 -7.082 1.00 86.25 103 GLY A C 1
ATOM 785 O O . GLY A 1 103 ? -14.668 -1.788 -7.930 1.00 86.25 103 GLY A O 1
ATOM 786 N N . ASN A 1 104 ? -16.438 -0.875 -6.939 1.00 91.25 104 ASN A N 1
ATOM 787 C CA . ASN A 1 104 ? -17.431 -1.581 -7.765 1.00 91.25 104 ASN A CA 1
ATOM 788 C C . ASN A 1 104 ? -17.213 -3.117 -7.812 1.00 91.25 104 ASN A C 1
ATOM 790 O O . ASN A 1 104 ? -17.387 -3.757 -8.848 1.00 91.25 104 ASN A O 1
ATOM 794 N N . GLY A 1 105 ? -16.800 -3.702 -6.681 1.00 93.31 105 GLY A N 1
ATOM 795 C CA . GLY A 1 105 ? -16.506 -5.133 -6.542 1.00 93.31 105 GLY A CA 1
ATOM 796 C C . GLY A 1 105 ? -15.083 -5.553 -6.928 1.00 93.31 105 GLY A C 1
ATOM 797 O O . GLY A 1 105 ? -14.762 -6.733 -6.789 1.00 93.31 105 GLY A O 1
ATOM 798 N N . GLN A 1 106 ? -14.236 -4.623 -7.377 1.00 96.50 106 GLN A N 1
ATOM 799 C CA . GLN A 1 106 ? -12.814 -4.874 -7.616 1.00 96.50 106 GLN A CA 1
ATOM 800 C C . GLN A 1 106 ? -12.072 -5.152 -6.307 1.00 96.50 106 GLN A C 1
ATOM 802 O O . GLN A 1 106 ? -12.397 -4.607 -5.249 1.00 96.50 106 GLN A O 1
ATOM 807 N N . THR A 1 107 ? -11.064 -6.013 -6.399 1.00 97.69 107 THR A N 1
ATOM 808 C CA . THR A 1 107 ? -10.146 -6.346 -5.311 1.00 97.69 107 THR A CA 1
ATOM 809 C C . THR A 1 107 ? -8.851 -5.553 -5.418 1.00 97.69 107 THR A C 1
ATOM 811 O 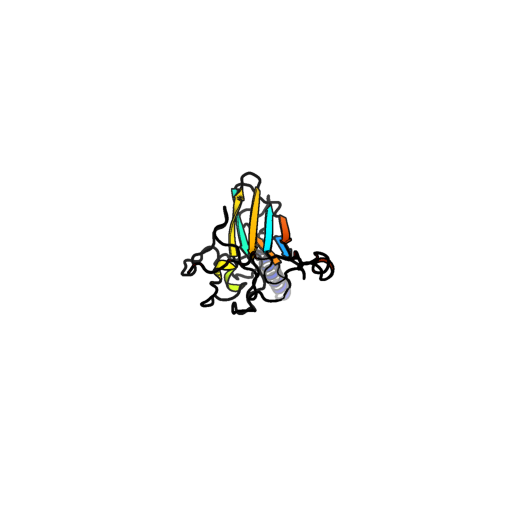O . THR A 1 107 ? -8.522 -5.042 -6.487 1.00 97.69 107 THR A O 1
ATOM 814 N N . ILE A 1 108 ? -8.056 -5.504 -4.345 1.00 98.25 108 ILE A N 1
ATOM 815 C CA . ILE A 1 108 ? -6.702 -4.925 -4.401 1.00 98.25 108 ILE A CA 1
ATOM 816 C C . ILE A 1 108 ? -5.889 -5.539 -5.551 1.00 98.25 108 ILE A C 1
ATOM 818 O O . ILE A 1 108 ? -5.196 -4.821 -6.264 1.00 98.25 108 ILE A O 1
ATOM 822 N N . ARG A 1 109 ? -5.998 -6.855 -5.779 1.00 97.50 109 ARG A N 1
ATOM 823 C CA . ARG A 1 109 ? -5.284 -7.540 -6.871 1.00 97.50 109 ARG A CA 1
ATOM 824 C C . ARG A 1 109 ? -5.743 -7.141 -8.275 1.00 97.50 109 ARG A C 1
ATOM 826 O O . ARG A 1 109 ? -4.968 -7.335 -9.205 1.00 97.50 109 ARG A O 1
ATOM 833 N N . ASP A 1 110 ? -6.947 -6.592 -8.422 1.00 97.88 110 ASP A N 1
ATOM 834 C CA . ASP A 1 110 ? -7.447 -6.048 -9.693 1.00 97.88 110 ASP A CA 1
ATOM 835 C C . ASP A 1 110 ? -6.963 -4.606 -9.944 1.00 97.88 110 ASP A C 1
ATOM 837 O O . ASP A 1 110 ? -7.032 -4.123 -11.074 1.00 97.88 110 ASP A O 1
ATOM 841 N N . ASP A 1 111 ? -6.478 -3.919 -8.904 1.00 97.50 111 ASP A N 1
ATOM 842 C CA . ASP A 1 111 ? -6.063 -2.507 -8.925 1.00 97.50 111 ASP A CA 1
ATOM 843 C C . ASP A 1 111 ? -4.530 -2.315 -8.983 1.00 97.50 111 ASP A C 1
ATOM 845 O O . ASP A 1 111 ? -4.017 -1.201 -9.109 1.00 97.50 111 ASP A O 1
ATOM 849 N N . ILE A 1 112 ? -3.781 -3.419 -8.951 1.00 97.69 112 ILE A N 1
ATOM 850 C CA . ILE A 1 112 ? -2.312 -3.463 -8.984 1.00 97.69 112 ILE A CA 1
ATOM 851 C C . ILE A 1 112 ? -1.808 -4.301 -10.172 1.00 97.69 112 ILE A C 1
ATOM 853 O O . ILE A 1 112 ? -2.583 -5.043 -10.779 1.00 97.69 112 ILE A O 1
ATOM 857 N N . PRO A 1 113 ? -0.505 -4.251 -10.502 1.00 97.69 113 PRO A N 1
ATOM 858 C CA . PRO A 1 113 ? 0.060 -5.065 -11.572 1.00 97.69 113 PRO A CA 1
ATOM 859 C C . PRO A 1 113 ? -0.055 -6.573 -11.308 1.00 97.69 113 PRO A C 1
ATOM 861 O O . PRO A 1 113 ? -0.089 -7.014 -10.149 1.00 97.69 113 PRO A O 1
ATOM 864 N N . PRO A 1 114 ? -0.033 -7.402 -12.364 1.00 96.44 114 PRO A N 1
ATOM 865 C CA . PRO A 1 114 ? 0.099 -8.844 -12.206 1.00 96.44 114 PRO A CA 1
ATOM 866 C C . PRO A 1 114 ? 1.465 -9.219 -11.606 1.00 96.44 114 PRO A C 1
ATOM 868 O O . PRO A 1 114 ? 2.423 -8.447 -11.645 1.00 96.44 114 PRO A O 1
ATOM 871 N N . SER A 1 115 ? 1.570 -10.433 -11.055 1.00 95.38 115 SER A N 1
ATOM 872 C CA . SER A 1 115 ? 2.870 -10.997 -10.667 1.00 95.38 115 SER A CA 1
ATOM 873 C C . SER A 1 115 ? 3.722 -11.297 -11.897 1.00 95.38 115 SER A C 1
ATOM 875 O O . SER A 1 115 ? 3.228 -11.874 -12.867 1.00 95.38 115 SER A O 1
ATOM 877 N N . THR A 1 116 ? 5.016 -11.013 -11.805 1.00 94.56 116 THR A N 1
ATOM 878 C CA . THR A 1 116 ? 6.040 -11.435 -12.770 1.00 94.56 116 THR A CA 1
ATOM 879 C C . THR A 1 116 ? 7.023 -12.406 -12.101 1.00 94.56 116 THR A C 1
ATOM 881 O O . THR A 1 116 ? 7.016 -12.526 -10.871 1.00 94.56 116 THR A O 1
ATOM 884 N N . PRO A 1 117 ? 7.878 -13.122 -12.860 1.00 90.06 117 PRO A N 1
ATOM 885 C CA . PRO A 1 117 ? 8.887 -14.012 -12.276 1.00 90.06 117 PRO A CA 1
ATOM 886 C C . PRO A 1 117 ? 9.835 -13.312 -11.292 1.00 90.06 117 PRO A C 1
ATOM 888 O O . PRO A 1 117 ? 10.262 -13.922 -10.314 1.00 90.06 117 PRO A O 1
ATOM 891 N N . ASP A 1 118 ? 10.129 -12.033 -11.535 1.00 87.62 118 ASP A N 1
ATOM 892 C CA . ASP A 1 118 ? 11.057 -11.239 -10.726 1.00 87.62 118 ASP A CA 1
ATOM 893 C C . ASP A 1 118 ? 10.361 -10.451 -9.608 1.00 87.62 118 ASP A C 1
ATOM 895 O O . ASP A 1 118 ? 11.024 -9.963 -8.689 1.00 87.62 118 ASP A O 1
ATOM 899 N N . MET A 1 119 ? 9.037 -10.279 -9.688 1.00 92.94 119 MET A N 1
ATOM 900 C CA . MET A 1 119 ? 8.287 -9.450 -8.751 1.00 92.94 119 MET A CA 1
ATOM 901 C C . MET A 1 119 ? 6.884 -10.014 -8.496 1.00 92.94 119 MET A C 1
ATOM 903 O O . MET A 1 119 ? 5.972 -9.813 -9.306 1.00 92.94 119 MET A O 1
ATOM 907 N N . PRO A 1 120 ? 6.661 -10.696 -7.358 1.00 95.06 120 PRO A N 1
ATOM 908 C CA . PRO A 1 120 ? 5.317 -11.087 -6.976 1.00 95.06 120 PRO A CA 1
ATOM 909 C C . PRO A 1 120 ? 4.514 -9.837 -6.617 1.00 95.06 120 PRO A C 1
ATOM 911 O O . PRO A 1 120 ? 4.979 -8.970 -5.877 1.00 95.06 120 PRO A O 1
ATOM 914 N N . ASN A 1 121 ? 3.277 -9.745 -7.098 1.00 95.25 121 ASN A N 1
ATOM 915 C CA . ASN A 1 121 ? 2.441 -8.577 -6.829 1.00 95.25 121 ASN A CA 1
ATOM 916 C C . ASN A 1 121 ? 1.980 -8.464 -5.365 1.00 95.25 121 ASN A C 1
ATOM 918 O O . ASN A 1 121 ? 1.466 -7.424 -4.961 1.00 95.25 121 ASN A O 1
ATOM 922 N N . THR A 1 122 ? 2.233 -9.490 -4.543 1.00 96.69 122 THR A N 1
ATOM 923 C CA . THR A 1 122 ? 2.065 -9.435 -3.084 1.00 96.69 122 THR A CA 1
ATOM 924 C C . THR A 1 122 ? 2.986 -8.415 -2.410 1.00 96.69 122 THR A C 1
ATOM 926 O O . THR A 1 122 ? 2.757 -8.071 -1.260 1.00 96.69 122 THR A O 1
ATOM 929 N N . ARG A 1 123 ? 3.978 -7.875 -3.137 1.00 95.94 123 ARG A N 1
ATOM 930 C CA . ARG A 1 123 ? 4.875 -6.793 -2.689 1.00 95.94 123 ARG A CA 1
ATOM 931 C C . ARG A 1 123 ? 4.270 -5.392 -2.770 1.00 95.94 123 ARG A C 1
ATOM 933 O O . ARG A 1 123 ? 4.916 -4.425 -2.359 1.00 95.94 123 ARG A O 1
ATOM 940 N N . TYR A 1 124 ? 3.082 -5.258 -3.357 1.00 96.69 124 TYR A N 1
ATOM 941 C CA . TYR A 1 124 ? 2.433 -3.965 -3.608 1.00 96.69 124 TYR A CA 1
ATOM 942 C C . TYR A 1 124 ? 1.300 -3.654 -2.633 1.00 96.69 124 TYR A C 1
ATOM 944 O O . TYR A 1 124 ? 0.705 -2.578 -2.707 1.00 96.69 124 TYR A O 1
ATOM 952 N N . TYR A 1 125 ? 1.002 -4.580 -1.724 1.00 97.62 125 TYR A N 1
ATOM 953 C CA . TYR A 1 125 ? -0.041 -4.425 -0.726 1.00 97.62 125 TYR A CA 1
ATOM 954 C C . TYR A 1 125 ? 0.318 -5.148 0.568 1.00 97.62 125 TYR A C 1
ATOM 956 O O . TYR A 1 125 ? 1.093 -6.100 0.570 1.00 97.62 125 TYR A O 1
ATOM 964 N N . ALA A 1 126 ? -0.277 -4.716 1.672 1.00 97.75 126 ALA A N 1
ATOM 965 C CA . ALA A 1 126 ? -0.119 -5.365 2.961 1.00 97.75 126 ALA A CA 1
ATOM 966 C C . ALA A 1 126 ? -1.326 -5.128 3.870 1.00 97.75 126 ALA A C 1
ATOM 968 O O . ALA A 1 126 ? -2.122 -4.208 3.671 1.00 97.75 126 ALA A O 1
ATOM 969 N N . LEU A 1 127 ? -1.411 -5.950 4.911 1.00 97.12 127 LEU A N 1
ATOM 970 C CA . LEU A 1 127 ? -2.211 -5.688 6.094 1.00 97.12 127 LEU A CA 1
ATOM 971 C C . LEU A 1 127 ? -1.303 -5.092 7.172 1.00 97.12 127 LEU A C 1
ATOM 973 O O . LEU A 1 127 ? -0.317 -5.705 7.584 1.00 97.12 127 LEU A O 1
ATOM 977 N N . VAL A 1 128 ? -1.644 -3.897 7.634 1.00 96.88 128 VAL A N 1
ATOM 978 C CA . VAL A 1 128 ? -0.856 -3.122 8.591 1.00 96.88 128 VAL A CA 1
ATOM 979 C C . VAL A 1 128 ? -1.611 -3.039 9.904 1.00 96.88 128 VAL A C 1
ATOM 981 O O . VAL A 1 128 ? -2.773 -2.650 9.916 1.00 96.88 128 VAL A O 1
ATOM 984 N N . THR A 1 129 ? -0.967 -3.379 11.017 1.00 95.81 129 THR A N 1
ATOM 985 C CA . THR A 1 129 ? -1.581 -3.279 12.349 1.00 95.81 129 THR A CA 1
ATOM 986 C C . THR A 1 129 ? -0.997 -2.100 13.121 1.00 95.81 129 THR A C 1
ATOM 988 O O . THR A 1 129 ? 0.206 -2.042 13.380 1.00 95.81 129 THR A O 1
ATOM 991 N N . THR A 1 130 ? -1.846 -1.145 13.495 1.00 93.88 130 THR A N 1
ATOM 992 C CA . THR A 1 130 ? -1.449 -0.005 14.331 1.00 93.88 130 THR A CA 1
ATOM 993 C C . THR A 1 130 ? -1.061 -0.459 15.735 1.00 93.88 130 THR A C 1
ATOM 995 O O . THR A 1 130 ? -1.576 -1.443 16.259 1.00 93.88 130 THR A O 1
ATOM 998 N N . GLY A 1 131 ? -0.141 0.261 16.376 1.00 91.81 131 GLY A N 1
ATOM 999 C CA . GLY A 1 131 ? 0.199 0.030 17.778 1.00 91.81 131 GLY A CA 1
ATOM 1000 C C . GLY A 1 131 ? -0.832 0.615 18.750 1.00 91.81 131 GLY A C 1
ATOM 1001 O O . GLY A 1 131 ? -1.853 1.182 18.362 1.00 91.81 131 GLY A O 1
ATOM 1002 N N . HIS A 1 132 ? -0.509 0.567 20.043 1.00 92.94 132 HIS A N 1
ATOM 1003 C CA . HIS A 1 132 ? -1.334 1.120 21.127 1.00 92.94 132 HIS A CA 1
ATOM 1004 C C . HIS A 1 132 ? -1.621 2.627 20.999 1.00 92.94 132 HIS A C 1
ATOM 1006 O O . HIS A 1 132 ? -2.603 3.112 21.552 1.00 92.94 132 HIS A O 1
ATOM 1012 N N . SER A 1 133 ? -0.773 3.373 20.287 1.00 91.31 133 SER A N 1
ATOM 1013 C CA . SER A 1 133 ? -0.958 4.802 20.004 1.00 91.31 133 SER A CA 1
ATOM 1014 C C . SER A 1 133 ? -1.822 5.082 18.770 1.00 91.31 133 SER A C 1
ATOM 1016 O O . SER A 1 133 ? -1.981 6.246 18.411 1.00 91.31 133 SER A O 1
ATOM 1018 N N . GLY A 1 134 ? -2.332 4.049 18.089 1.00 90.56 134 GLY A N 1
ATOM 1019 C CA . GLY A 1 134 ? -3.061 4.210 16.829 1.00 90.56 134 GLY A CA 1
ATOM 1020 C C . GLY A 1 134 ? -2.170 4.442 15.613 1.00 90.56 134 GLY A C 1
ATOM 1021 O O . GLY A 1 134 ? -2.688 4.769 14.555 1.00 90.56 134 GLY A O 1
ATOM 1022 N N . GLN A 1 135 ? -0.849 4.269 15.733 1.00 92.88 135 GLN A N 1
ATOM 1023 C CA . GLN A 1 135 ? 0.093 4.531 14.642 1.00 92.88 135 GLN A CA 1
ATOM 1024 C C . GLN A 1 135 ? 0.811 3.274 14.151 1.00 92.88 135 GLN A C 1
ATOM 1026 O O . GLN A 1 135 ? 1.163 2.397 14.944 1.00 92.88 135 GLN A O 1
ATOM 1031 N N . ALA A 1 136 ? 1.065 3.218 12.847 1.00 93.81 136 ALA A N 1
ATOM 1032 C CA . ALA A 1 136 ? 2.004 2.301 12.208 1.00 93.81 136 ALA A CA 1
ATOM 1033 C C . ALA A 1 136 ? 2.719 3.012 11.056 1.00 93.81 136 ALA A C 1
ATOM 1035 O O . ALA A 1 136 ? 2.132 3.865 10.397 1.00 93.81 136 ALA A O 1
ATOM 1036 N N . THR A 1 137 ? 3.969 2.640 10.792 1.00 93.31 137 THR A N 1
ATOM 1037 C CA . THR A 1 137 ? 4.759 3.207 9.694 1.00 93.31 137 THR A CA 1
ATOM 1038 C C . THR A 1 137 ? 5.171 2.102 8.739 1.00 93.31 137 THR A C 1
ATOM 1040 O O . THR A 1 137 ? 5.736 1.101 9.169 1.00 93.31 137 THR A O 1
ATOM 1043 N N . VAL A 1 138 ? 4.915 2.309 7.450 1.00 94.44 138 VAL A N 1
ATOM 1044 C CA . VAL A 1 138 ? 5.282 1.392 6.370 1.00 94.44 138 VAL A CA 1
ATOM 1045 C C . VAL A 1 138 ? 6.319 2.055 5.479 1.00 94.44 138 VAL A C 1
ATOM 1047 O O . VAL A 1 138 ? 6.077 3.123 4.923 1.00 94.44 138 VAL A O 1
ATOM 1050 N N . GLU A 1 139 ? 7.480 1.431 5.334 1.00 92.81 139 GLU A N 1
ATOM 1051 C CA . GLU A 1 139 ? 8.508 1.831 4.380 1.00 92.81 139 GLU A CA 1
ATOM 1052 C C . GLU A 1 139 ? 8.236 1.208 3.007 1.00 92.81 139 GLU A C 1
ATOM 1054 O O . GLU A 1 139 ? 7.944 0.014 2.880 1.00 92.81 139 GLU A O 1
ATOM 1059 N N . PHE A 1 140 ? 8.389 2.035 1.979 1.00 92.50 140 PHE A N 1
ATOM 1060 C CA . PHE A 1 140 ? 8.362 1.671 0.575 1.00 92.50 140 PHE A CA 1
ATOM 1061 C C . PHE A 1 140 ? 9.705 1.981 -0.080 1.00 92.50 140 PHE A C 1
ATOM 1063 O O . PHE A 1 140 ? 10.354 2.994 0.202 1.00 92.50 140 PHE A O 1
ATOM 1070 N N . LEU A 1 141 ? 10.092 1.124 -1.018 1.00 91.00 141 LEU A N 1
ATOM 1071 C CA . LEU A 1 141 ? 11.327 1.213 -1.778 1.00 91.00 141 LEU A CA 1
ATOM 1072 C C . LEU A 1 141 ? 11.019 1.457 -3.250 1.00 91.00 141 LEU A C 1
ATOM 1074 O O . LEU A 1 141 ? 10.154 0.819 -3.851 1.00 91.00 141 LEU A O 1
ATOM 1078 N N . THR A 1 142 ? 11.796 2.346 -3.854 1.00 88.50 142 THR A N 1
ATOM 1079 C CA . THR A 1 142 ? 11.868 2.484 -5.308 1.00 88.50 142 THR A CA 1
ATOM 1080 C C . THR A 1 142 ? 13.203 1.942 -5.800 1.00 88.50 142 THR A C 1
ATOM 1082 O O . THR A 1 142 ? 14.215 1.989 -5.100 1.00 88.50 142 THR A O 1
ATOM 1085 N N . SER A 1 143 ? 13.238 1.449 -7.031 1.00 86.81 143 SER A N 1
ATOM 1086 C CA . SER A 1 143 ? 14.452 0.931 -7.660 1.00 86.81 143 SER A CA 1
ATOM 1087 C C . SER A 1 143 ? 14.576 1.433 -9.095 1.00 86.81 143 SER A C 1
ATOM 1089 O O . SER A 1 143 ? 13.752 2.208 -9.578 1.00 86.81 143 SER A O 1
ATOM 1091 N N . VAL A 1 144 ? 15.602 0.968 -9.811 1.00 85.62 144 VAL A N 1
ATOM 1092 C CA . VAL A 1 144 ? 15.712 1.195 -11.260 1.00 85.62 144 VAL A CA 1
ATOM 1093 C C . VAL A 1 144 ? 14.525 0.625 -12.042 1.00 85.62 144 VAL A C 1
ATOM 1095 O O . VAL A 1 144 ? 14.265 1.084 -13.155 1.00 85.62 144 VAL A O 1
ATOM 1098 N N . ASN A 1 145 ? 13.797 -0.323 -11.446 1.00 89.69 145 ASN A N 1
ATOM 1099 C CA . ASN A 1 145 ? 12.621 -0.946 -12.033 1.00 89.69 145 ASN A CA 1
ATOM 1100 C C . ASN A 1 145 ? 11.330 -0.168 -11.756 1.00 89.69 145 ASN A C 1
ATOM 1102 O O . ASN A 1 145 ? 10.309 -0.466 -12.368 1.00 89.69 145 ASN A O 1
ATOM 1106 N N . THR A 1 146 ? 11.367 0.847 -10.890 1.00 89.75 146 THR A N 1
ATOM 1107 C CA . THR A 1 146 ? 10.188 1.662 -10.614 1.00 89.75 146 THR A CA 1
ATOM 1108 C C . THR A 1 146 ? 9.879 2.580 -11.799 1.00 89.75 146 THR A C 1
ATOM 1110 O O . THR A 1 146 ? 10.766 3.277 -12.323 1.00 89.75 146 THR A O 1
ATOM 1113 N N . GLY A 1 147 ? 8.616 2.574 -12.227 1.00 85.69 147 GLY A N 1
ATOM 1114 C CA . GLY A 1 147 ? 8.102 3.464 -13.265 1.00 85.69 147 GLY A CA 1
ATOM 1115 C C . GLY A 1 147 ? 8.194 4.926 -12.828 1.00 85.69 147 GLY A C 1
ATOM 1116 O O . GLY A 1 147 ? 7.997 5.246 -11.656 1.00 85.69 147 GLY A O 1
ATOM 1117 N N . LEU A 1 148 ? 8.513 5.829 -13.753 1.00 80.75 148 LEU A N 1
ATOM 1118 C CA . LEU A 1 148 ? 8.598 7.262 -13.458 1.00 80.75 148 LEU A CA 1
ATOM 1119 C C . LEU A 1 148 ? 7.206 7.892 -13.574 1.00 80.75 148 LEU A C 1
ATOM 1121 O O . LEU A 1 148 ? 6.777 8.245 -14.670 1.00 80.75 148 LEU A O 1
ATOM 1125 N N . ARG A 1 149 ? 6.495 7.984 -12.449 1.00 80.31 149 ARG A N 1
ATOM 1126 C CA . ARG A 1 149 ? 5.187 8.642 -12.316 1.00 80.31 149 ARG A CA 1
ATOM 1127 C C . ARG A 1 149 ? 4.922 9.007 -10.858 1.00 80.31 149 ARG A C 1
ATOM 1129 O O . ARG A 1 149 ? 5.655 8.575 -9.969 1.00 80.31 149 ARG A O 1
ATOM 1136 N N . SER A 1 150 ? 3.868 9.777 -10.622 1.00 79.06 150 SER A N 1
ATOM 1137 C CA . SER A 1 150 ? 3.355 10.018 -9.277 1.00 79.06 150 SER A CA 1
ATOM 1138 C C . SER A 1 150 ? 2.606 8.774 -8.788 1.00 79.06 150 SER A C 1
ATOM 1140 O O . SER A 1 150 ? 1.839 8.176 -9.540 1.00 79.06 150 SER A O 1
ATOM 1142 N N . TYR A 1 151 ? 2.827 8.400 -7.531 1.00 84.81 151 TYR A N 1
ATOM 1143 C CA . TYR A 1 151 ? 2.146 7.281 -6.879 1.00 84.81 151 TYR A CA 1
ATOM 1144 C C . TYR A 1 151 ? 1.418 7.786 -5.646 1.00 84.81 151 TYR A C 1
ATOM 1146 O O . TYR A 1 151 ? 1.959 8.632 -4.930 1.00 84.81 151 TYR A O 1
ATOM 1154 N N . SER A 1 152 ? 0.226 7.262 -5.390 1.00 85.06 152 SER A N 1
ATOM 1155 C CA . SER A 1 152 ? -0.481 7.426 -4.124 1.00 85.06 152 SER A CA 1
ATOM 1156 C C . SER A 1 152 ? -0.388 6.162 -3.278 1.00 85.06 152 SER A C 1
ATOM 1158 O O . SER A 1 152 ? -0.027 5.095 -3.769 1.00 85.06 152 SER A O 1
ATOM 1160 N N . VAL A 1 153 ? -0.679 6.288 -1.987 1.00 88.44 153 VAL A N 1
ATOM 1161 C CA . VAL A 1 153 ? -0.902 5.142 -1.102 1.00 88.44 153 VAL A CA 1
ATOM 1162 C C . VAL A 1 153 ? -2.318 5.217 -0.583 1.00 88.44 153 VAL A C 1
ATOM 1164 O O . VAL A 1 153 ? -2.703 6.248 -0.033 1.00 88.44 153 VAL A O 1
ATOM 1167 N N . LYS A 1 154 ? -3.065 4.131 -0.764 1.00 91.25 154 LYS A N 1
ATOM 1168 C CA . LYS A 1 154 ? -4.437 3.983 -0.299 1.00 91.25 154 LYS A CA 1
ATOM 1169 C C . LYS A 1 154 ? -4.471 3.121 0.941 1.00 91.25 154 LYS A C 1
ATOM 1171 O O . LYS A 1 154 ? -3.780 2.104 1.006 1.00 91.25 154 LYS A O 1
ATOM 1176 N N . VAL A 1 155 ? -5.265 3.548 1.914 1.00 92.88 155 VAL A N 1
ATOM 1177 C CA . VAL A 1 155 ? -5.445 2.843 3.181 1.00 92.88 155 VAL A CA 1
ATOM 1178 C C . VAL A 1 155 ? -6.928 2.737 3.507 1.00 92.88 155 VAL A C 1
ATOM 1180 O O . VAL A 1 155 ? -7.640 3.739 3.432 1.00 92.88 155 VAL A O 1
ATOM 1183 N N . GLU A 1 156 ? -7.380 1.543 3.895 1.00 91.50 156 GLU A N 1
ATOM 1184 C CA . GLU A 1 156 ? -8.761 1.283 4.313 1.00 91.50 156 GLU A CA 1
ATOM 1185 C C . GLU A 1 156 ? -8.839 0.389 5.553 1.00 91.50 156 GLU A C 1
ATOM 1187 O O . GLU A 1 156 ? -8.072 -0.561 5.710 1.00 91.50 156 GLU A O 1
ATOM 1192 N N . ASN A 1 157 ? -9.816 0.665 6.420 1.00 90.12 157 ASN A N 1
ATOM 1193 C CA . ASN A 1 157 ? -10.188 -0.213 7.528 1.00 90.12 157 ASN A CA 1
ATOM 1194 C C . ASN A 1 157 ? -11.706 -0.457 7.511 1.00 90.12 157 ASN A C 1
ATOM 1196 O O . ASN A 1 157 ? -12.470 0.440 7.886 1.00 90.12 157 ASN A O 1
ATOM 1200 N N . PRO A 1 158 ? -12.164 -1.662 7.119 1.00 80.50 158 PRO A N 1
ATOM 1201 C CA . PRO A 1 158 ? -13.590 -1.963 7.002 1.00 80.50 158 PRO A CA 1
ATOM 1202 C C . PRO A 1 158 ? -14.330 -1.979 8.351 1.00 80.50 158 PRO A C 1
ATOM 1204 O O . PRO A 1 158 ? -15.553 -1.884 8.372 1.00 80.50 158 PRO A O 1
ATOM 1207 N N . GLY A 1 159 ? -13.616 -2.079 9.479 1.00 71.62 159 GLY A N 1
ATOM 1208 C CA . GLY A 1 159 ? -14.187 -2.040 10.829 1.00 71.62 159 GLY A CA 1
ATOM 1209 C C . GLY A 1 159 ? -14.418 -0.629 11.386 1.00 71.62 159 GLY A C 1
ATOM 1210 O O . GLY A 1 159 ? -15.020 -0.489 12.447 1.00 71.62 159 GLY A O 1
ATOM 1211 N N . SER A 1 160 ? -13.968 0.413 10.682 1.00 61.62 160 SER A N 1
ATOM 1212 C CA . SER A 1 160 ? -13.852 1.789 11.188 1.00 61.62 160 SER A CA 1
ATOM 1213 C C . SER A 1 160 ? -14.771 2.789 10.467 1.00 61.62 160 SER A C 1
ATOM 1215 O O . SER A 1 160 ? -14.346 3.881 10.087 1.00 61.62 160 SER A O 1
ATOM 1217 N N . ILE A 1 161 ? -16.041 2.429 10.265 1.00 55.09 161 ILE A N 1
ATOM 1218 C CA . ILE A 1 161 ? -16.989 3.218 9.452 1.00 55.09 161 ILE A CA 1
ATOM 1219 C C . ILE A 1 161 ? -17.367 4.563 10.118 1.00 55.09 161 ILE A C 1
ATOM 1221 O O . ILE A 1 161 ? -17.528 5.556 9.414 1.00 55.09 161 ILE A O 1
ATOM 1225 N N . ASP A 1 162 ? -17.393 4.654 11.458 1.00 52.50 162 ASP A N 1
ATOM 1226 C CA . ASP A 1 162 ? -17.962 5.831 12.150 1.00 52.50 162 ASP A CA 1
ATOM 1227 C C . ASP A 1 162 ? -17.028 6.565 13.145 1.00 52.50 162 ASP A C 1
ATOM 1229 O O . ASP A 1 162 ? -17.295 7.718 13.485 1.00 52.50 162 ASP A O 1
ATOM 1233 N N . SER A 1 163 ? -15.914 5.971 13.603 1.00 50.66 163 SER A N 1
ATOM 1234 C CA . SER A 1 163 ? -15.136 6.492 14.756 1.00 50.66 163 SER A CA 1
ATOM 1235 C C . SER A 1 163 ? -13.657 6.815 14.506 1.00 50.66 163 SER A C 1
ATOM 1237 O O . SER A 1 163 ? -12.984 7.314 15.405 1.00 50.66 163 SER A O 1
ATOM 1239 N N . ASP A 1 164 ? -13.129 6.540 13.316 1.00 53.16 164 ASP A N 1
ATOM 1240 C CA . ASP A 1 164 ? -11.685 6.598 13.063 1.00 53.16 164 ASP A CA 1
ATOM 1241 C C . ASP A 1 164 ? -11.259 7.909 12.389 1.00 53.16 164 ASP A C 1
ATOM 1243 O O . ASP A 1 164 ? -11.907 8.351 11.449 1.00 53.16 164 ASP A O 1
ATOM 1247 N N . THR A 1 165 ? -10.181 8.559 12.821 1.00 59.53 165 THR A N 1
ATOM 1248 C CA . THR A 1 165 ? -9.575 9.656 12.043 1.00 59.53 165 THR A CA 1
ATOM 1249 C C . THR A 1 165 ? -8.398 9.075 11.286 1.00 59.53 165 THR A C 1
ATOM 1251 O O . THR A 1 165 ? -7.263 9.187 11.734 1.00 59.53 165 THR A O 1
ATOM 1254 N N . LEU A 1 166 ? -8.693 8.427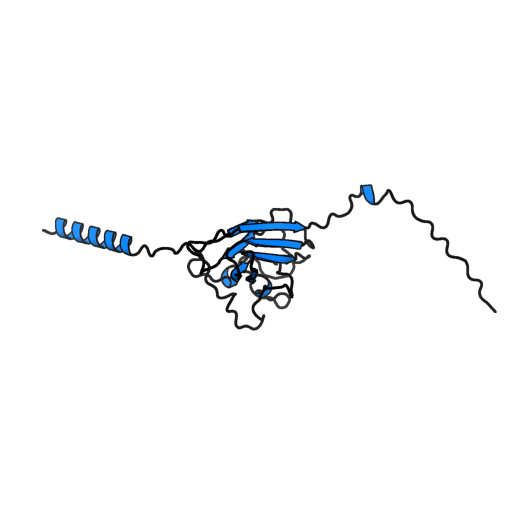 10.155 1.00 67.00 166 LEU A N 1
ATOM 1255 C CA . LEU A 1 166 ? -7.661 7.849 9.310 1.00 67.00 166 LEU A CA 1
ATOM 1256 C C . LEU A 1 166 ? -6.861 8.969 8.640 1.00 67.00 166 LEU A C 1
ATOM 1258 O O . LEU A 1 166 ? -7.396 9.732 7.834 1.00 67.00 166 LEU A O 1
ATOM 1262 N N . GLN A 1 167 ? -5.583 9.056 8.984 1.00 70.12 167 GLN 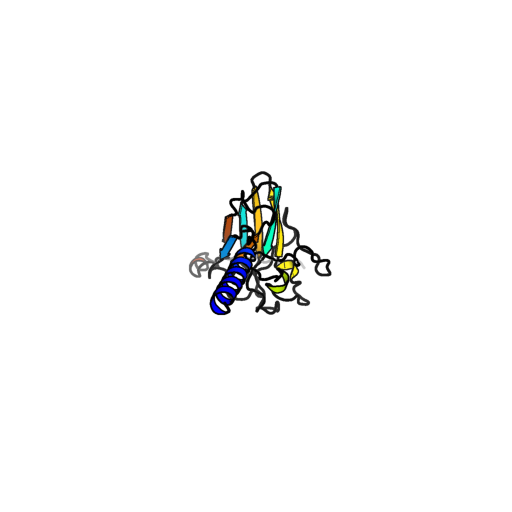A N 1
ATOM 1263 C CA . GLN A 1 167 ? -4.622 9.949 8.352 1.00 70.12 167 GLN A CA 1
ATOM 1264 C C . GLN A 1 167 ? -3.466 9.139 7.786 1.00 70.12 167 GLN A C 1
ATOM 1266 O O . GLN A 1 167 ? -2.990 8.181 8.395 1.00 70.12 167 GLN A O 1
ATOM 1271 N N . VAL A 1 168 ? -3.026 9.565 6.612 1.00 66.06 168 VAL A N 1
ATOM 1272 C CA . VAL A 1 168 ? -1.854 9.059 5.912 1.00 66.06 168 VAL A CA 1
ATOM 1273 C C . VAL A 1 168 ? -0.913 10.250 5.814 1.00 66.06 168 VAL A C 1
ATOM 1275 O O . VAL A 1 168 ? -1.344 11.310 5.361 1.00 66.06 168 VAL A O 1
ATOM 1278 N N . ASP A 1 169 ? 0.315 10.088 6.307 1.00 71.69 169 ASP A N 1
ATOM 1279 C CA . ASP A 1 169 ? 1.407 11.048 6.131 1.00 71.69 169 ASP A CA 1
ATOM 1280 C C . ASP A 1 169 ? 2.563 10.381 5.379 1.00 71.69 169 ASP A C 1
ATOM 1282 O O . ASP A 1 169 ? 3.068 9.334 5.798 1.00 71.69 169 ASP A O 1
ATOM 1286 N N . LEU A 1 170 ? 2.954 10.969 4.249 1.00 74.69 170 LEU A N 1
ATOM 1287 C CA . LEU A 1 170 ? 3.973 10.451 3.349 1.00 74.69 170 LEU A CA 1
ATOM 1288 C C . LEU A 1 170 ? 5.241 11.302 3.418 1.00 74.69 170 LEU A C 1
ATOM 1290 O O . LEU A 1 170 ? 5.261 12.464 3.008 1.00 74.69 170 LEU A O 1
ATOM 1294 N N . GLN A 1 171 ? 6.335 10.675 3.850 1.00 74.38 171 GLN A N 1
ATOM 1295 C CA . GLN A 1 171 ? 7.655 11.295 3.927 1.00 74.38 171 GLN A CA 1
ATOM 1296 C C . GLN A 1 171 ? 8.621 10.660 2.918 1.00 74.38 171 GLN A C 1
ATOM 1298 O O . GLN A 1 171 ? 8.966 9.484 3.028 1.00 74.38 171 GLN A O 1
ATOM 1303 N N . VAL A 1 172 ? 9.098 11.446 1.946 1.00 71.12 172 VAL A N 1
ATOM 1304 C CA . VAL A 1 172 ? 10.048 10.995 0.911 1.00 71.12 172 VAL A CA 1
ATOM 1305 C C . VAL A 1 172 ? 11.493 11.264 1.329 1.00 71.12 172 VAL A C 1
ATOM 1307 O O . VAL A 1 172 ? 11.870 12.394 1.635 1.00 71.12 172 VAL A O 1
ATOM 1310 N N . TYR A 1 173 ? 12.340 10.238 1.255 1.00 66.94 173 TYR A N 1
ATOM 1311 C CA . TYR A 1 173 ? 13.781 10.341 1.474 1.00 66.94 173 TYR A CA 1
ATOM 1312 C C . TYR A 1 173 ? 14.509 10.214 0.134 1.00 66.94 173 TYR A C 1
ATOM 1314 O O . TYR A 1 173 ? 14.855 9.118 -0.314 1.00 66.94 173 TYR A O 1
ATOM 1322 N N . SER A 1 174 ? 14.741 11.356 -0.516 1.00 60.72 174 SER A N 1
ATOM 1323 C CA . SER A 1 174 ? 15.535 11.417 -1.745 1.00 60.72 174 SER A CA 1
ATOM 1324 C C . SER A 1 174 ? 17.014 11.169 -1.452 1.00 60.72 174 SER A C 1
ATOM 1326 O O . SER A 1 174 ? 17.584 11.789 -0.550 1.00 60.72 174 SER A O 1
ATOM 1328 N N . ARG A 1 175 ? 17.688 10.342 -2.262 1.00 53.59 175 ARG A N 1
ATOM 1329 C CA . ARG A 1 175 ? 19.157 10.379 -2.318 1.00 53.59 175 ARG A CA 1
ATOM 1330 C C . ARG A 1 175 ? 19.567 11.681 -3.005 1.00 53.59 175 ARG A C 1
ATOM 1332 O O . ARG A 1 175 ? 19.543 11.771 -4.228 1.00 53.59 175 ARG A O 1
ATOM 1339 N N . ARG A 1 176 ? 19.943 12.709 -2.240 1.0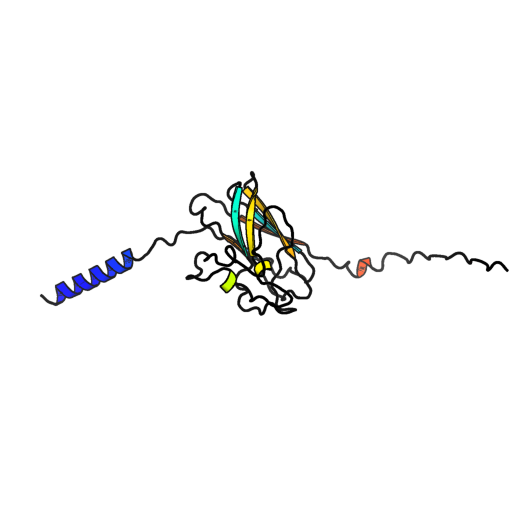0 42.12 176 ARG A N 1
ATOM 1340 C CA . ARG A 1 176 ? 20.620 13.877 -2.816 1.00 42.12 176 ARG A CA 1
ATOM 1341 C C . ARG A 1 176 ? 21.976 13.395 -3.336 1.00 42.12 176 ARG A C 1
ATOM 1343 O O . ARG A 1 176 ? 22.840 13.038 -2.540 1.00 42.12 176 ARG A O 1
ATOM 1350 N N . ALA A 1 177 ? 22.164 13.359 -4.655 1.00 43.44 177 ALA A N 1
ATOM 1351 C CA . ALA A 1 177 ? 23.516 13.363 -5.202 1.00 43.44 177 ALA A CA 1
ATOM 1352 C C . ALA A 1 177 ? 24.211 14.626 -4.658 1.00 43.44 177 ALA A C 1
ATOM 1354 O O . ALA A 1 177 ? 23.581 15.691 -4.706 1.00 43.44 177 ALA A O 1
ATOM 1355 N N . PRO A 1 178 ? 25.441 14.548 -4.113 1.00 37.28 178 PRO A N 1
ATOM 1356 C CA . PRO A 1 178 ? 26.191 15.744 -3.751 1.00 37.28 178 PRO A CA 1
ATOM 1357 C C . PRO A 1 178 ? 26.148 16.717 -4.926 1.00 37.28 178 PRO A C 1
ATOM 1359 O O . PRO A 1 178 ? 26.304 16.304 -6.081 1.00 37.28 178 PRO A O 1
ATOM 1362 N N . ALA A 1 179 ? 25.875 17.994 -4.659 1.00 42.84 179 ALA A N 1
ATOM 1363 C CA . ALA A 1 179 ? 25.936 18.991 -5.718 1.00 42.84 179 ALA A CA 1
ATOM 1364 C C . ALA A 1 179 ? 27.338 18.926 -6.341 1.00 42.84 179 ALA A C 1
ATOM 1366 O O . ALA A 1 179 ? 28.315 18.769 -5.614 1.00 42.84 179 ALA A O 1
ATOM 1367 N N . ALA A 1 180 ? 27.463 19.069 -7.664 1.00 46.59 180 ALA A N 1
ATOM 1368 C CA . ALA A 1 180 ? 28.766 19.028 -8.337 1.00 46.59 180 ALA A CA 1
ATOM 1369 C C . ALA A 1 180 ? 29.799 19.992 -7.706 1.00 46.59 180 ALA A C 1
ATOM 1371 O O . ALA A 1 180 ? 30.995 19.728 -7.748 1.00 46.59 180 ALA A O 1
ATOM 1372 N N . ALA A 1 181 ? 29.336 21.063 -7.050 1.00 50.78 181 ALA A N 1
ATOM 1373 C CA . ALA A 1 181 ? 30.161 22.002 -6.291 1.00 50.78 181 ALA A CA 1
ATOM 1374 C C . ALA A 1 181 ? 30.824 21.415 -5.022 1.00 50.78 181 ALA A C 1
ATOM 1376 O O . ALA A 1 181 ? 31.841 21.942 -4.587 1.00 50.78 181 ALA A O 1
ATOM 1377 N N . GLU A 1 182 ? 30.299 20.336 -4.437 1.00 46.69 182 GLU A N 1
ATOM 1378 C CA . GLU A 1 182 ? 30.879 19.663 -3.260 1.00 46.69 182 GLU A CA 1
ATOM 1379 C C . GLU A 1 182 ? 31.931 18.602 -3.638 1.00 46.69 182 GLU A C 1
ATOM 1381 O O . GLU A 1 182 ? 32.702 18.171 -2.789 1.00 46.69 182 GLU A O 1
ATOM 1386 N N . ILE A 1 183 ? 32.011 18.203 -4.915 1.00 44.12 183 ILE A N 1
ATOM 1387 C CA . ILE A 1 183 ? 32.964 17.186 -5.405 1.00 44.12 183 ILE A CA 1
ATOM 1388 C C . ILE A 1 183 ? 34.353 17.803 -5.671 1.00 44.12 183 ILE A C 1
ATOM 1390 O O . ILE A 1 183 ? 35.362 17.103 -5.673 1.00 44.12 183 ILE A O 1
ATOM 1394 N N . PHE A 1 184 ? 34.428 19.126 -5.855 1.00 46.25 184 PHE A N 1
ATOM 1395 C CA . PHE A 1 184 ? 35.670 19.836 -6.189 1.00 46.25 184 PHE A CA 1
ATOM 1396 C C . PHE A 1 184 ? 36.339 20.570 -5.014 1.00 46.25 184 PHE A C 1
ATOM 1398 O O . PHE A 1 184 ? 37.331 21.261 -5.236 1.00 46.25 184 PHE A O 1
ATOM 1405 N N . THR A 1 185 ? 35.854 20.441 -3.773 1.00 47.28 185 THR A N 1
ATOM 1406 C CA . THR A 1 185 ? 36.435 21.172 -2.624 1.00 47.28 185 THR A CA 1
ATOM 1407 C C . THR A 1 185 ? 37.297 20.335 -1.685 1.00 47.28 185 THR A C 1
ATOM 1409 O O . THR A 1 185 ? 37.968 20.911 -0.830 1.00 47.28 185 THR A O 1
ATOM 1412 N N . THR A 1 186 ? 37.380 19.014 -1.851 1.00 54.00 186 THR A N 1
ATOM 1413 C CA . THR A 1 186 ? 38.404 18.224 -1.151 1.00 54.00 186 THR A CA 1
ATOM 1414 C C . THR A 1 186 ? 39.664 18.134 -2.010 1.00 54.00 186 THR A C 1
ATOM 1416 O O . THR A 1 186 ? 39.640 17.428 -3.023 1.00 54.00 186 THR A O 1
ATOM 1419 N N . PRO A 1 187 ? 40.774 18.813 -1.651 1.00 57.28 187 PRO A N 1
ATOM 1420 C CA . PRO A 1 187 ? 42.046 18.570 -2.315 1.00 57.28 187 PRO A CA 1
ATOM 1421 C C . PRO A 1 187 ? 42.420 17.089 -2.146 1.00 57.28 187 PRO A C 1
ATOM 1423 O O . PRO A 1 187 ? 42.186 16.522 -1.073 1.00 57.28 187 PRO A O 1
ATOM 1426 N N . PRO A 1 188 ? 42.979 16.437 -3.179 1.00 54.44 188 PRO A N 1
ATOM 1427 C CA . PRO A 1 188 ? 43.388 15.047 -3.073 1.00 54.44 188 PRO A CA 1
ATOM 1428 C C . PRO A 1 188 ? 44.436 14.919 -1.965 1.00 54.44 188 PRO A C 1
ATOM 1430 O O . PRO A 1 188 ? 45.499 15.540 -2.026 1.00 54.44 188 PRO A O 1
ATOM 1433 N N . VAL A 1 189 ? 44.141 14.108 -0.947 1.00 56.62 189 VAL A N 1
ATOM 1434 C CA . VAL A 1 189 ? 45.160 13.658 0.001 1.00 56.62 189 VAL A CA 1
ATOM 1435 C C . VAL A 1 189 ? 46.144 12.821 -0.805 1.00 56.62 189 VAL A C 1
ATOM 1437 O O . VAL A 1 189 ? 45.808 11.747 -1.302 1.00 56.62 189 VAL A O 1
ATOM 1440 N N . LEU A 1 190 ? 47.347 13.353 -0.989 1.00 45.97 190 LEU A N 1
ATOM 1441 C CA . LEU A 1 190 ? 48.435 12.682 -1.681 1.00 45.97 190 LEU A CA 1
ATOM 1442 C C . LEU A 1 190 ? 48.887 11.516 -0.793 1.00 45.97 190 LEU A C 1
ATOM 1444 O O . LEU A 1 190 ? 49.630 11.702 0.167 1.00 45.97 190 LEU A O 1
ATOM 1448 N N . VAL A 1 191 ? 48.370 10.316 -1.063 1.00 53.94 191 VAL A N 1
ATOM 1449 C CA . VAL A 1 191 ? 48.792 9.095 -0.372 1.00 53.94 191 VAL A CA 1
ATOM 1450 C C . VAL A 1 191 ? 50.175 8.721 -0.900 1.00 53.94 191 VAL A C 1
ATOM 1452 O O . VAL A 1 191 ? 50.314 8.130 -1.969 1.00 53.94 191 VAL A O 1
ATOM 1455 N N . THR A 1 192 ? 51.221 9.105 -0.174 1.00 49.53 192 THR A N 1
ATOM 1456 C CA . THR A 1 192 ? 52.583 8.623 -0.404 1.00 49.53 192 THR A CA 1
ATOM 1457 C C . THR A 1 192 ? 52.702 7.198 0.129 1.00 49.53 192 THR A C 1
ATOM 1459 O O . THR A 1 192 ? 52.760 6.967 1.335 1.00 49.53 192 THR A O 1
ATOM 1462 N N . PHE A 1 193 ? 52.736 6.220 -0.775 1.00 51.72 193 PHE A N 1
ATOM 1463 C CA . PHE A 1 193 ? 53.064 4.841 -0.419 1.00 51.72 193 PHE A CA 1
ATOM 1464 C C . PHE A 1 193 ? 54.566 4.734 -0.100 1.00 51.72 193 PHE A C 1
ATOM 1466 O O . PHE A 1 193 ? 55.382 5.182 -0.912 1.00 51.72 193 PHE A O 1
ATOM 1473 N N . PRO A 1 194 ? 54.970 4.154 1.046 1.00 55.06 194 PRO A N 1
ATOM 1474 C CA . PRO A 1 194 ? 56.378 3.902 1.313 1.00 55.06 194 PRO A CA 1
ATOM 1475 C C . PRO A 1 194 ? 56.902 2.804 0.380 1.00 55.06 194 PRO A C 1
ATOM 1477 O O . PRO A 1 194 ? 56.325 1.721 0.271 1.00 55.06 194 PRO A O 1
ATOM 1480 N N . LEU A 1 195 ? 58.017 3.103 -0.289 1.00 52.06 195 LEU A N 1
ATOM 1481 C CA . LEU A 1 195 ? 58.767 2.167 -1.118 1.00 52.06 195 LEU A CA 1
ATOM 1482 C C . LEU A 1 195 ? 59.313 1.044 -0.226 1.00 52.06 195 LEU A C 1
ATOM 1484 O O . LEU A 1 195 ? 60.193 1.279 0.600 1.00 52.06 195 LEU A O 1
ATOM 1488 N N . THR A 1 196 ? 58.789 -0.169 -0.377 1.00 63.47 196 THR A N 1
ATOM 1489 C CA . THR A 1 196 ? 59.363 -1.355 0.265 1.00 63.47 196 THR A CA 1
ATOM 1490 C C . THR A 1 196 ? 60.464 -1.916 -0.627 1.00 63.47 196 THR A C 1
ATOM 1492 O O . THR A 1 196 ? 60.242 -2.281 -1.780 1.00 63.47 196 THR A O 1
ATOM 1495 N N . THR A 1 197 ? 61.683 -1.928 -0.097 1.00 64.00 197 THR A N 1
ATOM 1496 C CA . THR A 1 197 ? 62.855 -2.564 -0.697 1.00 64.00 197 THR A CA 1
ATOM 1497 C C . THR A 1 197 ? 62.673 -4.086 -0.719 1.00 64.00 197 THR A C 1
ATOM 1499 O O . THR A 1 197 ? 62.268 -4.653 0.298 1.00 64.00 197 THR A O 1
ATOM 1502 N N . PRO A 1 198 ? 62.992 -4.777 -1.828 1.00 55.81 198 PRO A N 1
ATOM 1503 C CA . PRO A 1 198 ? 63.018 -6.233 -1.839 1.00 55.81 198 PRO A CA 1
ATOM 1504 C C . PRO A 1 198 ? 64.234 -6.734 -1.046 1.00 55.81 198 PRO A C 1
ATOM 1506 O O . PRO A 1 198 ? 65.348 -6.237 -1.220 1.00 55.81 198 PRO A O 1
ATOM 1509 N N . ILE A 1 199 ? 64.005 -7.698 -0.154 1.00 64.25 199 ILE A N 1
ATOM 1510 C CA . ILE A 1 199 ? 65.049 -8.403 0.603 1.00 64.25 199 ILE A CA 1
ATOM 1511 C C . ILE A 1 199 ? 65.596 -9.540 -0.290 1.00 64.25 199 ILE A C 1
ATOM 1513 O O . ILE A 1 199 ? 64.779 -10.193 -0.944 1.00 64.25 199 ILE A O 1
ATOM 1517 N N . PRO A 1 200 ? 66.929 -9.740 -0.363 1.00 67.00 200 PRO A N 1
ATOM 1518 C CA . PRO A 1 200 ? 67.574 -10.754 -1.205 1.00 67.00 200 PRO A CA 1
ATOM 1519 C C . PRO A 1 200 ? 67.334 -12.199 -0.752 1.00 67.00 200 PRO A C 1
ATOM 1521 O O . PRO A 1 200 ? 67.137 -12.424 0.465 1.00 67.00 200 PRO A O 1
#

Sequence (200 aa):
MKKIQQKFIVLVILALFLLAAMPVSAVKTAEQSAGDSLTRGSRFTVTITGLPNSSYFLWIPDTSTMSGEPRDQPPVIAGSQVNIVEDPPEGPWPIGSYQYNNGNGQTIRDDIPPSTPDMPNTRYYALVTTGHSGQATVEFLTSVNTGLRSYSVKVENPGSIDSDTLQVDLQVYSRRAPAAAEIFTTPPVLVTFPLTTPIP

Secondary structure (DSSP, 8-state):
-HHHHHHHHHHHHHHHHHHT--------EEEEE-GGG--TT-EEEEEEE-STT-EEEEE--S-TTS--STTSBPPEEPSS-TTEE---TTS--TTTT-B-TTSTT-BHHHHSPPP-SS--GGGGEEEEE--TTSEEEEEEE--TTB-SS--EEEEE-TT-TTT---EEEEEEE---PPPHHHHSSS---------PPPP-